Protein AF-0000000074131625 (afdb_homodimer)

Sequence (204 aa):
MYKLKPEPQFKKDYRQLKRVHPELINDLMQALEQLQINGIVNQEYQPHVLKNRGGNYNGHYEFHLLDGKVDILVIYMPHKTNPVIRLVRIGGHDELFHGSLNMYKLKPEPQFKKDYRQLKRVHPELINDLMQALEQLQINGIVNQEYQPHVLKNRGGNYNGHYEFHLLDGKVDILVIYMPHKTNPVIRLVRIGGHDELFHGSLN

Radius of gyration: 22.71 Å; Cα contacts (8 Å, |Δi|>4): 355; chains: 2; bounding box: 32×71×40 Å

Foldseek 3Di:
DDDDDDDPVNVVVLVVCCVPPVVQVVVVVQQVVCCRPPVHGDCVQVKDAACDVPDPPHRHIDTHRDDDDPDKDWDKDADDPDGDIGGDDIGDPCVPPVPDPD/DDDDDDDPVNVVVLVVCCVPPVVQVVVVVVQVVCCRPPVHGDCVQVKDAACDVPDPPHRHIDTHRDDDDPDKDWDKDADDPDRDIGGDDIGDPCVPPVPDPD

Organism: Ligilactobacillus salivarius (strain UCC118) (NCBI:txid362948)

pLDDT: mean 90.76, std 12.59, range [27.89, 98.62]

Secondary structure (DSSP, 8-state):
-PEEEE-HHHHHHHHHHHHH-GGGHHHHHHHHHHHHHHSS--GGG--EE---TTSTTTT-EEEEEEE--EEEEEEEEE-SSSSEEEEEEEE-HIIIII----/-PEEEE-HHHHHHHHHHHHH-GGGHHHHHHHHHHHHHHSS--GGG--EE---TTSTTTT-EEEEEEE--EEEEEEEEE-SSSSEEEEEEEE-HHHHHS----

InterPro domains:
  IPR004386 Toxin-antitoxin system, YafQ-like toxin [PF15738] (2-98)
  IPR007712 Toxin-antitoxin system, RelE/ParE toxin family [TIGR02385] (4-97)
  IPR035093 Toxin-antitoxin system, RelE/ParE toxin domain superfamily [G3DSA:3.30.2310.20] (1-98)
  IPR035093 Toxin-antitoxin system, RelE/ParE toxin domain superfamily [SSF143011] (1-97)

Structure (mmCIF, N/CA/C/O backbone):
data_AF-0000000074131625-model_v1
#
loop_
_entity.id
_entity.type
_entity.pdbx_description
1 polymer Toxin
#
loop_
_atom_site.group_PDB
_atom_site.id
_atom_site.type_symbol
_atom_site.label_atom_id
_atom_site.label_alt_id
_atom_site.label_comp_id
_atom_site.label_asym_id
_atom_site.label_entity_id
_atom_site.label_seq_id
_atom_site.pdbx_PDB_ins_code
_atom_site.Cartn_x
_atom_site.Cartn_y
_atom_site.Cartn_z
_atom_site.occupancy
_atom_site.B_iso_or_equiv
_atom_site.auth_seq_id
_atom_site.auth_comp_id
_atom_site.auth_asym_id
_atom_site.auth_atom_id
_atom_site.pdbx_PDB_model_num
ATOM 1 N N . MET A 1 1 ? 8.984 -24.781 -21.766 1 91.31 1 MET A N 1
ATOM 2 C CA . MET A 1 1 ? 7.82 -24.141 -21.156 1 91.31 1 MET A CA 1
ATOM 3 C C . MET A 1 1 ? 7.234 -25.016 -20.047 1 91.31 1 MET A C 1
ATOM 5 O O . MET A 1 1 ? 7.184 -26.234 -20.188 1 91.31 1 MET A O 1
ATOM 9 N N . TYR A 1 2 ? 6.898 -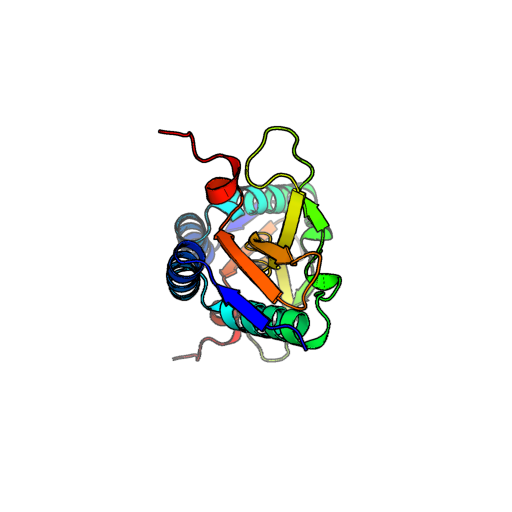24.391 -18.938 1 97.31 2 TYR A N 1
ATOM 10 C CA . TYR A 1 2 ? 6.316 -25.125 -17.828 1 97.31 2 TYR A CA 1
ATOM 11 C C . TYR A 1 2 ? 4.797 -25.156 -17.922 1 97.31 2 TYR A C 1
ATOM 13 O O . TYR A 1 2 ? 4.184 -24.203 -18.391 1 97.31 2 TYR A O 1
ATOM 21 N N . LYS A 1 3 ? 4.301 -26.25 -17.484 1 98.06 3 LYS A N 1
ATOM 22 C CA . LYS A 1 3 ? 2.854 -26.344 -17.328 1 98.06 3 LYS A CA 1
ATOM 23 C C . LYS A 1 3 ? 2.434 -25.984 -15.906 1 98.06 3 LYS A C 1
ATOM 25 O O . LYS A 1 3 ? 2.986 -26.5 -14.938 1 98.06 3 LYS A O 1
ATOM 30 N N . LEU A 1 4 ? 1.497 -25.031 -15.805 1 98.38 4 LEU A N 1
ATOM 31 C CA . LEU A 1 4 ? 0.97 -24.641 -14.5 1 98.38 4 LEU A CA 1
ATOM 32 C C . LEU A 1 4 ? -0.272 -25.453 -14.148 1 98.38 4 LEU A C 1
ATOM 34 O O . LEU A 1 4 ? -1.189 -25.578 -14.969 1 98.38 4 LEU A O 1
ATOM 38 N N . LYS A 1 5 ? -0.283 -25.984 -12.977 1 98.31 5 LYS A N 1
ATOM 39 C CA . LYS A 1 5 ? -1.409 -26.766 -12.492 1 98.31 5 LYS A CA 1
ATOM 40 C C . LYS A 1 5 ? -1.959 -26.188 -11.188 1 98.31 5 LYS A C 1
ATOM 42 O O . LYS A 1 5 ? -1.464 -26.516 -10.109 1 98.31 5 LYS A O 1
ATOM 47 N N . PRO A 1 6 ? -3.041 -25.438 -11.344 1 98.5 6 PRO A N 1
ATOM 48 C CA . PRO A 1 6 ? -3.627 -24.875 -10.117 1 98.5 6 PRO A CA 1
ATOM 49 C C . PRO A 1 6 ? -4.355 -25.922 -9.281 1 98.5 6 PRO A C 1
ATOM 51 O O . PRO A 1 6 ? -5.18 -26.672 -9.805 1 98.5 6 PRO A O 1
ATOM 54 N N . GLU A 1 7 ? -4.047 -25.938 -8.016 1 98.12 7 GLU A N 1
ATOM 55 C CA . GLU A 1 7 ? -4.82 -26.75 -7.078 1 98.12 7 GLU A CA 1
ATOM 56 C C . GLU A 1 7 ? -6.184 -26.125 -6.805 1 98.12 7 GLU A C 1
ATOM 58 O O . GLU A 1 7 ? -6.387 -24.922 -7.027 1 98.12 7 GLU A O 1
ATOM 63 N N . PRO A 1 8 ? -7.105 -26.953 -6.367 1 98.12 8 PRO A N 1
ATOM 64 C CA . PRO A 1 8 ? -8.453 -26.422 -6.125 1 98.12 8 PRO A CA 1
ATOM 65 C C . PRO A 1 8 ? -8.453 -25.203 -5.188 1 98.12 8 PRO A C 1
ATOM 67 O O . PRO A 1 8 ? -9.164 -24.234 -5.43 1 98.12 8 PRO A O 1
ATOM 70 N N . GLN A 1 9 ? -7.664 -25.25 -4.141 1 98 9 GLN A N 1
ATOM 71 C CA . GLN A 1 9 ? -7.617 -24.141 -3.193 1 98 9 GLN A CA 1
ATOM 72 C C . GLN A 1 9 ? -7.043 -22.891 -3.844 1 98 9 GLN A C 1
ATOM 74 O O . GLN A 1 9 ? -7.477 -21.766 -3.541 1 98 9 GLN A O 1
ATOM 79 N N . PHE A 1 10 ? -6.133 -23.031 -4.695 1 98.44 10 PHE A N 1
ATOM 80 C CA . PHE A 1 10 ? -5.566 -21.906 -5.418 1 98.44 10 PHE A CA 1
ATOM 81 C C . PHE A 1 10 ? -6.637 -21.203 -6.242 1 98.44 10 PHE A C 1
ATOM 83 O O . PHE A 1 10 ? -6.684 -19.969 -6.273 1 98.44 10 PHE A O 1
ATOM 90 N N . LYS A 1 11 ? -7.441 -21.984 -6.883 1 98.38 11 LYS A N 1
ATOM 91 C CA . LYS A 1 11 ? -8.508 -21.422 -7.695 1 98.38 11 LYS A CA 1
ATOM 92 C C . LYS A 1 11 ? -9.461 -20.578 -6.844 1 98.38 11 LYS A C 1
ATOM 94 O O . LYS A 1 11 ? -9.891 -19.5 -7.254 1 98.38 11 LYS A O 1
ATOM 99 N N . LYS A 1 12 ? -9.75 -21.109 -5.699 1 98.19 12 LYS A N 1
ATOM 100 C CA . LYS A 1 12 ? -10.594 -20.359 -4.773 1 98.19 12 LYS A CA 1
ATOM 101 C C . LYS A 1 12 ? -9.906 -19.078 -4.305 1 98.19 12 LYS A C 1
ATOM 103 O O . LYS A 1 12 ? -10.523 -18.016 -4.273 1 98.19 12 LYS A O 1
ATOM 108 N N . ASP A 1 13 ? -8.625 -19.25 -3.939 1 98 13 ASP A N 1
ATOM 109 C CA . ASP A 1 13 ? -7.84 -18.109 -3.496 1 98 13 ASP A CA 1
ATOM 110 C C . ASP A 1 13 ? -7.785 -17.031 -4.574 1 98 13 ASP A C 1
ATOM 112 O O . ASP A 1 13 ? -7.871 -15.836 -4.273 1 98 13 ASP A O 1
ATOM 116 N N . TYR A 1 14 ? -7.695 -17.453 -5.828 1 98.25 14 TYR A N 1
ATOM 117 C CA . TYR A 1 14 ? -7.609 -16.531 -6.961 1 98.25 14 TYR A CA 1
ATOM 118 C C . TYR A 1 14 ? -8.891 -15.719 -7.098 1 98.25 14 TYR A C 1
ATOM 120 O O . TYR A 1 14 ? -8.828 -14.5 -7.312 1 98.25 14 TYR A O 1
ATOM 128 N N . ARG A 1 15 ? -9.922 -16.375 -6.906 1 97.94 15 ARG A N 1
ATOM 129 C CA . ARG A 1 15 ? -11.203 -15.664 -6.977 1 97.94 15 ARG A CA 1
ATOM 130 C C . ARG A 1 15 ? -11.312 -14.617 -5.875 1 97.94 15 ARG A C 1
ATOM 132 O O . ARG A 1 15 ? -11.797 -13.508 -6.109 1 97.94 15 ARG A O 1
ATOM 139 N N . GLN A 1 16 ? -10.922 -15.016 -4.707 1 97 16 GLN A N 1
ATOM 140 C CA . GLN A 1 16 ? -10.938 -14.078 -3.588 1 97 16 GLN A CA 1
ATOM 141 C C . GLN A 1 16 ? -10 -12.898 -3.846 1 97 16 GLN A C 1
ATOM 143 O O . GLN A 1 16 ? -10.367 -11.75 -3.592 1 97 16 GLN A O 1
ATOM 148 N N . LEU A 1 17 ? -8.844 -13.164 -4.32 1 96.12 17 LEU A N 1
ATOM 149 C CA . LEU A 1 17 ? -7.883 -12.117 -4.641 1 96.12 17 LEU A CA 1
ATOM 150 C C . LEU A 1 17 ? -8.469 -11.125 -5.641 1 96.12 17 LEU A C 1
ATOM 152 O O . LEU A 1 17 ? -8.352 -9.914 -5.461 1 96.12 17 LEU A O 1
ATOM 156 N N . LYS A 1 18 ? -9.055 -11.719 -6.676 1 95.75 18 LYS A N 1
ATOM 157 C CA . LYS A 1 18 ? -9.656 -10.898 -7.727 1 95.75 18 LYS A CA 1
ATOM 158 C C . LYS A 1 18 ? -10.711 -9.953 -7.152 1 95.75 18 LYS A C 1
ATOM 160 O O . LYS A 1 18 ? -10.828 -8.805 -7.59 1 95.75 18 LYS A O 1
ATOM 165 N N . ARG A 1 19 ? -11.359 -10.398 -6.164 1 95.12 19 ARG A N 1
ATOM 166 C CA . ARG A 1 19 ? -12.422 -9.617 -5.547 1 95.12 19 ARG A CA 1
ATOM 167 C C . ARG A 1 19 ? -11.859 -8.555 -4.609 1 95.12 19 ARG A C 1
ATOM 169 O O . ARG A 1 19 ? -12.297 -7.406 -4.625 1 95.12 19 ARG A O 1
ATOM 176 N N . VAL A 1 20 ? -10.922 -8.883 -3.824 1 88.94 20 VAL A N 1
ATOM 177 C CA . VAL A 1 20 ? -10.469 -8.055 -2.711 1 88.94 20 VAL A CA 1
ATOM 178 C C . VAL A 1 20 ? -9.352 -7.125 -3.176 1 88.94 20 VAL A C 1
ATOM 180 O O . VAL A 1 20 ? -9.273 -5.969 -2.754 1 88.94 20 VAL A O 1
ATOM 183 N N . HIS A 1 21 ? -8.461 -7.688 -4.047 1 90.12 21 HIS A N 1
ATOM 184 C CA . HIS A 1 21 ? -7.309 -6.93 -4.52 1 90.12 21 HIS A CA 1
ATOM 185 C C . HIS A 1 21 ? -7.176 -7.016 -6.039 1 90.12 21 HIS A C 1
ATOM 187 O O . HIS A 1 21 ? -6.168 -7.5 -6.551 1 90.12 21 HIS A O 1
ATOM 193 N N . PRO A 1 22 ? -8.164 -6.461 -6.688 1 92.25 22 PRO A N 1
ATOM 194 C CA . PRO A 1 22 ? -8.133 -6.535 -8.148 1 92.25 22 PRO A CA 1
ATOM 195 C C . PRO A 1 22 ? -6.887 -5.879 -8.742 1 92.25 22 PRO A C 1
ATOM 197 O O . PRO A 1 22 ? -6.449 -6.258 -9.836 1 92.25 22 PRO A O 1
ATOM 200 N N . GLU A 1 23 ? -6.297 -4.93 -7.965 1 84.56 23 GLU A N 1
ATOM 201 C CA . GLU A 1 23 ? -5.133 -4.199 -8.453 1 84.56 23 GLU A CA 1
ATOM 202 C C . GLU A 1 23 ? -3.918 -5.113 -8.586 1 84.56 23 GLU A C 1
ATOM 204 O O . GLU A 1 23 ? -2.955 -4.785 -9.273 1 84.56 23 GLU A O 1
ATOM 209 N N . LEU A 1 24 ? -3.984 -6.262 -7.973 1 93.06 24 LEU A N 1
ATOM 210 C CA . LEU A 1 24 ? -2.836 -7.16 -7.957 1 93.06 24 LEU A CA 1
ATOM 211 C C . LEU A 1 24 ? -2.932 -8.188 -9.078 1 93.06 24 LEU A C 1
ATOM 213 O O . LEU A 1 24 ? -1.976 -8.922 -9.336 1 93.06 24 LEU A O 1
ATOM 217 N N . ILE A 1 25 ? -4.059 -8.273 -9.812 1 96.12 25 ILE A N 1
ATOM 218 C CA . ILE A 1 25 ? -4.32 -9.359 -10.75 1 96.12 25 ILE A CA 1
A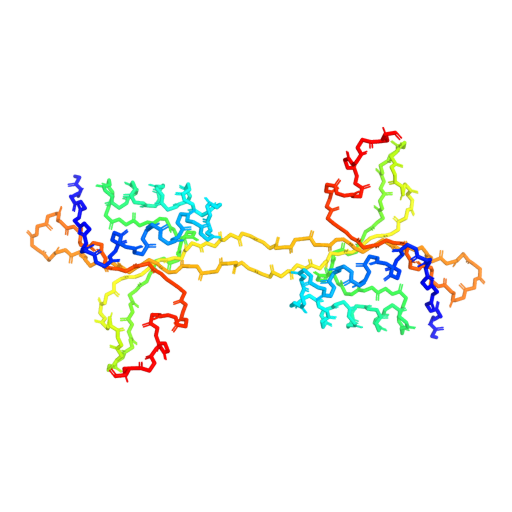TOM 219 C C . ILE A 1 25 ? -3.361 -9.258 -11.938 1 96.12 25 ILE A C 1
ATOM 221 O O . ILE A 1 25 ? -2.836 -10.273 -12.406 1 96.12 25 ILE A O 1
ATOM 225 N N . ASN A 1 26 ? -3.117 -8.07 -12.398 1 95.06 26 ASN A N 1
ATOM 226 C CA . ASN A 1 26 ? -2.17 -7.93 -13.5 1 95.06 26 ASN A CA 1
ATOM 227 C C . ASN A 1 26 ? -0.782 -8.43 -13.109 1 95.06 26 ASN A C 1
ATOM 229 O O . ASN A 1 26 ? -0.127 -9.125 -13.891 1 95.06 26 ASN A O 1
ATOM 233 N N . ASP A 1 27 ? -0.362 -7.965 -11.93 1 93.38 27 ASP A N 1
ATOM 234 C CA . ASP A 1 27 ? 0.93 -8.43 -11.438 1 93.38 27 ASP A CA 1
ATOM 235 C C . ASP A 1 27 ? 0.955 -9.953 -11.312 1 93.38 27 ASP A C 1
ATOM 237 O O . ASP A 1 27 ? 1.949 -10.594 -11.664 1 93.38 27 ASP A O 1
ATOM 241 N N . LEU A 1 28 ? -0.117 -10.539 -10.836 1 97.69 28 LEU A N 1
ATOM 242 C CA . LEU A 1 28 ? -0.193 -11.992 -10.703 1 97.69 28 LEU A CA 1
ATOM 243 C C . LEU A 1 28 ? -0.069 -12.664 -12.062 1 97.69 28 LEU A C 1
ATOM 245 O O . LEU A 1 28 ? 0.723 -13.594 -12.234 1 97.69 28 LEU A O 1
ATOM 249 N N . MET A 1 29 ? -0.805 -12.227 -13.031 1 98.12 29 MET A N 1
ATOM 250 C CA . MET A 1 29 ? -0.791 -12.844 -14.359 1 98.12 29 MET A CA 1
ATOM 251 C C . MET A 1 29 ? 0.594 -12.742 -14.992 1 98.12 29 MET A C 1
ATOM 253 O O . MET A 1 29 ? 1.053 -13.68 -15.641 1 98.12 29 MET A O 1
ATOM 257 N N . GLN A 1 30 ? 1.239 -11.633 -14.812 1 97.81 30 GLN A N 1
ATOM 258 C CA . GLN A 1 30 ? 2.602 -11.484 -15.305 1 97.81 30 GLN A CA 1
ATOM 259 C C . GLN A 1 30 ? 3.549 -12.469 -14.633 1 97.81 30 GLN A C 1
ATOM 261 O O . GLN A 1 30 ? 4.379 -13.094 -15.297 1 97.81 30 GLN A O 1
ATOM 266 N N . ALA A 1 31 ? 3.445 -12.555 -13.359 1 98 31 ALA A N 1
ATOM 267 C CA . ALA A 1 31 ? 4.285 -13.492 -12.617 1 98 31 ALA A CA 1
ATOM 268 C C . ALA A 1 31 ? 4.043 -14.93 -13.078 1 98 31 ALA A C 1
ATOM 270 O O . ALA A 1 31 ? 4.992 -15.703 -13.242 1 98 31 ALA A O 1
ATOM 271 N N . LEU A 1 32 ? 2.777 -15.32 -13.273 1 98.38 32 LEU A N 1
ATOM 272 C CA . LEU A 1 32 ? 2.459 -16.672 -13.711 1 98.38 32 LEU A CA 1
ATOM 273 C C . LEU A 1 32 ? 3.008 -16.922 -15.117 1 98.38 32 LEU A C 1
ATOM 275 O O . LEU A 1 32 ? 3.447 -18.047 -15.422 1 98.38 32 LEU A O 1
ATOM 279 N N . GLU A 1 33 ? 2.988 -15.953 -15.938 1 98.19 33 GLU A N 1
ATOM 280 C CA . GLU A 1 33 ? 3.592 -16.078 -17.266 1 98.19 33 GLU A CA 1
ATOM 281 C C . GLU A 1 33 ? 5.094 -16.328 -17.156 1 98.19 33 GLU A C 1
ATOM 283 O O . GLU A 1 33 ? 5.637 -17.156 -17.906 1 98.19 33 GLU A O 1
ATOM 288 N N . GLN A 1 34 ? 5.715 -15.625 -16.312 1 98 34 GLN A N 1
ATOM 289 C CA . GLN A 1 34 ? 7.141 -15.859 -16.109 1 98 34 GLN A CA 1
ATOM 290 C C . GLN A 1 34 ? 7.402 -17.281 -15.641 1 98 34 GLN A C 1
ATOM 292 O O . GLN A 1 34 ? 8.352 -17.938 -16.109 1 98 34 GLN A O 1
ATOM 297 N N . LEU A 1 35 ? 6.574 -17.766 -14.758 1 97.88 35 LEU A N 1
ATOM 298 C CA . LEU A 1 35 ? 6.703 -19.141 -14.312 1 97.88 35 LEU A CA 1
ATOM 299 C C . LEU A 1 35 ? 6.535 -20.109 -15.484 1 97.88 35 LEU A C 1
ATOM 301 O O . LEU A 1 35 ? 7.281 -21.078 -15.602 1 97.88 35 LEU A O 1
ATOM 305 N N . GLN A 1 36 ? 5.582 -19.797 -16.266 1 97.75 36 GLN A N 1
ATOM 306 C CA . GLN A 1 36 ? 5.297 -20.672 -17.406 1 97.75 36 GLN A CA 1
ATOM 307 C C . GLN A 1 36 ? 6.465 -20.688 -18.391 1 97.75 36 GLN A C 1
ATOM 309 O O . GLN A 1 36 ? 6.816 -21.75 -18.922 1 97.75 36 GLN A O 1
ATOM 314 N N . ILE A 1 37 ? 7.109 -19.625 -18.531 1 96.94 37 ILE A N 1
ATOM 315 C CA . ILE A 1 37 ? 8.133 -19.5 -19.562 1 96.94 37 ILE A CA 1
ATOM 316 C C . ILE A 1 37 ? 9.492 -19.891 -18.984 1 96.94 37 ILE A C 1
ATOM 318 O O . ILE A 1 37 ? 10.242 -20.641 -19.625 1 96.94 37 ILE A O 1
ATOM 322 N N . ASN A 1 38 ? 9.797 -19.406 -17.812 1 95.5 38 ASN A N 1
ATOM 323 C CA . ASN A 1 38 ? 11.164 -19.516 -17.297 1 95.5 38 ASN A CA 1
ATOM 324 C C . ASN A 1 38 ? 11.242 -20.453 -16.094 1 95.5 38 ASN A C 1
ATOM 326 O O . ASN A 1 38 ? 12.328 -20.906 -15.727 1 95.5 38 ASN A O 1
ATOM 330 N N . GLY A 1 39 ? 10.102 -20.703 -15.508 1 96.12 39 GLY A N 1
ATOM 331 C CA . GLY A 1 39 ? 10.07 -21.516 -14.305 1 96.12 39 GLY A CA 1
ATOM 332 C C . GLY A 1 39 ? 10.422 -20.734 -13.055 1 96.12 39 GLY A C 1
ATOM 333 O O . GLY A 1 39 ? 10.477 -21.312 -11.961 1 96.12 39 GLY A O 1
ATOM 334 N N . ILE A 1 40 ? 10.711 -19.469 -13.227 1 95.12 40 ILE A N 1
ATOM 335 C CA . ILE A 1 40 ? 11.039 -18.578 -12.117 1 95.12 40 ILE A CA 1
ATOM 336 C C . ILE A 1 40 ? 10.453 -17.188 -12.367 1 95.12 40 ILE A C 1
ATOM 338 O O . ILE A 1 40 ? 10.188 -16.812 -13.508 1 95.12 40 ILE A O 1
ATOM 342 N N . VAL A 1 41 ? 10.242 -16.453 -11.242 1 97.44 41 VAL A N 1
ATOM 343 C CA . VAL A 1 41 ? 9.758 -15.094 -11.383 1 97.44 41 VAL A CA 1
ATOM 344 C C . VAL A 1 41 ? 10.906 -14.109 -11.18 1 97.44 41 VAL A C 1
ATOM 346 O O . VAL A 1 41 ? 11.945 -14.469 -10.633 1 97.44 41 VAL A O 1
ATOM 349 N N . ASN A 1 42 ? 10.648 -12.891 -11.617 1 96 42 ASN A N 1
ATOM 350 C CA . ASN A 1 42 ? 11.648 -11.844 -11.445 1 96 42 ASN A CA 1
ATOM 351 C C . ASN A 1 42 ? 11.883 -11.539 -9.969 1 96 42 ASN A C 1
ATOM 353 O O . ASN A 1 42 ? 11 -11.758 -9.133 1 96 42 ASN A O 1
ATOM 357 N N . GLN A 1 43 ? 13.055 -10.961 -9.68 1 94.5 43 GLN A N 1
ATOM 358 C CA . GLN A 1 43 ? 13.469 -10.688 -8.305 1 94.5 43 GLN A CA 1
ATOM 359 C C . GLN A 1 43 ? 12.539 -9.672 -7.645 1 94.5 43 GLN A C 1
ATOM 361 O O . GLN A 1 43 ? 12.406 -9.648 -6.418 1 94.5 43 GLN A O 1
ATOM 366 N N . GLU A 1 44 ? 11.867 -8.93 -8.43 1 89.19 44 GLU A N 1
ATOM 367 C CA . GLU A 1 44 ? 10.977 -7.914 -7.883 1 89.19 44 GLU A CA 1
ATOM 368 C C . GLU A 1 44 ? 9.828 -8.547 -7.098 1 89.19 44 GLU A C 1
ATOM 370 O O . GLU A 1 44 ? 9.234 -7.906 -6.234 1 89.19 44 GLU A O 1
ATOM 375 N N . TYR A 1 45 ? 9.578 -9.805 -7.422 1 93.62 45 TYR A N 1
ATOM 376 C CA . TYR A 1 45 ? 8.516 -10.508 -6.723 1 93.62 45 TYR A CA 1
ATOM 377 C C . TYR A 1 45 ? 9.055 -11.211 -5.477 1 93.62 45 TYR A C 1
ATOM 379 O O . TYR A 1 45 ? 8.305 -11.875 -4.762 1 93.62 45 TYR A O 1
ATOM 387 N N . GLN A 1 46 ? 10.422 -11.203 -5.277 1 91.88 46 GLN A N 1
ATOM 388 C CA . GLN A 1 46 ? 11.117 -11.719 -4.102 1 91.88 46 GLN A CA 1
ATOM 389 C C . GLN A 1 46 ? 10.906 -13.219 -3.947 1 91.88 46 GLN A C 1
ATOM 391 O O . GLN A 1 46 ? 10.469 -13.688 -2.893 1 91.88 46 GLN A O 1
ATOM 396 N N . PRO A 1 47 ? 11.156 -13.953 -5 1 95.38 47 PRO A N 1
ATOM 397 C CA . PRO A 1 47 ? 10.992 -15.406 -4.895 1 95.38 47 PRO A CA 1
ATOM 398 C C . PRO A 1 47 ? 11.93 -16.031 -3.867 1 95.38 47 PRO A C 1
ATOM 400 O O . PRO A 1 47 ? 13.094 -15.648 -3.773 1 95.38 47 PRO A O 1
ATOM 403 N N . HIS A 1 48 ? 11.414 -16.906 -3.064 1 94.62 48 HIS A N 1
ATOM 404 C CA . HIS A 1 48 ? 12.258 -17.656 -2.143 1 94.62 48 HIS A CA 1
ATOM 405 C C . HIS A 1 48 ? 11.547 -18.906 -1.644 1 94.62 48 HIS A C 1
ATOM 407 O O . HIS A 1 48 ? 10.336 -19.062 -1.82 1 94.62 48 HIS A O 1
ATOM 413 N N . VAL A 1 49 ? 12.336 -19.812 -1.167 1 93.69 49 VAL A N 1
ATOM 414 C CA . VAL A 1 49 ? 11.805 -21.047 -0.593 1 93.69 49 VAL A CA 1
ATOM 415 C C . VAL A 1 49 ? 11.383 -20.797 0.853 1 93.69 49 VAL A C 1
ATOM 417 O O . VAL A 1 49 ? 12.086 -20.125 1.606 1 93.69 49 VAL A O 1
ATOM 420 N N . LEU A 1 50 ? 10.211 -21.344 1.164 1 91.12 50 LEU A N 1
ATOM 421 C CA . LEU A 1 50 ? 9.766 -21.281 2.551 1 91.12 50 LEU A CA 1
ATOM 422 C C . LEU A 1 50 ? 10.523 -22.281 3.414 1 91.12 50 LEU A C 1
ATOM 424 O O . LEU A 1 50 ? 10.484 -23.5 3.162 1 91.12 50 LEU A O 1
ATOM 428 N N . LYS A 1 51 ? 11.297 -21.844 4.355 1 87.19 51 LYS A N 1
ATOM 429 C CA . LYS A 1 51 ? 12.086 -22.672 5.254 1 87.19 51 LYS A CA 1
ATOM 430 C C . LYS A 1 51 ? 11.609 -22.531 6.695 1 87.19 51 LYS A C 1
ATOM 432 O O . LYS A 1 51 ? 12.281 -21.922 7.523 1 87.19 51 LYS A O 1
ATOM 437 N N . ASN A 1 52 ? 10.375 -22.812 6.84 1 77.88 52 ASN A N 1
ATOM 438 C CA . ASN A 1 52 ? 9.82 -22.812 8.188 1 77.88 52 ASN A CA 1
ATOM 439 C C . ASN A 1 52 ? 9.508 -24.234 8.664 1 77.88 52 ASN A C 1
ATOM 441 O O . ASN A 1 52 ? 8.391 -24.719 8.5 1 77.88 52 ASN A O 1
ATOM 445 N N . ARG A 1 53 ? 10.648 -24.75 9.32 1 76.69 53 ARG A N 1
ATOM 446 C CA . ARG A 1 53 ? 10.523 -26.141 9.781 1 76.69 53 ARG A CA 1
ATOM 447 C C . ARG A 1 53 ? 9.297 -26.312 10.664 1 76.69 53 ARG A C 1
ATOM 449 O O . ARG A 1 53 ? 9.094 -25.562 11.617 1 76.69 53 ARG A O 1
ATOM 456 N N . GLY A 1 54 ? 8.578 -27.203 10.227 1 78.31 54 GLY A N 1
ATOM 457 C CA . GLY A 1 54 ? 7.395 -27.531 11 1 78.31 54 GLY A CA 1
ATOM 458 C C . GLY A 1 54 ? 6.203 -26.641 10.672 1 78.31 54 GLY A C 1
ATOM 459 O O . GLY A 1 54 ? 5.109 -26.859 11.195 1 78.31 54 GLY A O 1
ATOM 460 N N . GLY A 1 55 ? 6.445 -25.812 9.891 1 80.75 55 GLY A N 1
ATOM 461 C CA . GLY A 1 55 ? 5.379 -24.891 9.531 1 80.75 55 GLY A CA 1
ATOM 462 C C . GLY A 1 55 ? 4.652 -25.297 8.258 1 80.75 55 GLY A C 1
ATOM 463 O O . GLY A 1 55 ? 5.043 -26.266 7.594 1 80.75 55 GLY A O 1
ATOM 464 N N . ASN A 1 56 ? 3.613 -24.562 8.023 1 86 56 ASN A N 1
ATOM 465 C CA . ASN A 1 56 ? 2.854 -24.812 6.801 1 86 56 ASN A CA 1
ATOM 466 C C . ASN A 1 56 ? 3.686 -24.531 5.555 1 86 56 ASN A C 1
ATOM 468 O O . ASN A 1 56 ? 4.445 -23.562 5.52 1 86 56 ASN A O 1
ATOM 472 N N . TYR A 1 57 ? 3.59 -25.422 4.594 1 93.5 57 TYR A N 1
ATOM 473 C CA . TYR A 1 57 ? 4.141 -25.281 3.252 1 93.5 57 TYR A CA 1
ATOM 474 C C . TYR A 1 57 ? 5.664 -25.266 3.285 1 93.5 57 TYR A C 1
ATOM 476 O O . TYR A 1 57 ? 6.312 -24.719 2.389 1 93.5 57 TYR A O 1
ATOM 484 N N . ASN A 1 58 ? 6.215 -25.812 4.34 1 91.62 58 ASN A N 1
ATOM 485 C CA . ASN A 1 58 ? 7.668 -25.953 4.391 1 91.62 58 ASN A CA 1
ATOM 486 C C . ASN A 1 58 ? 8.211 -26.609 3.117 1 91.62 58 ASN A C 1
ATOM 488 O O . ASN A 1 58 ? 7.68 -27.609 2.65 1 91.62 58 ASN A O 1
ATOM 492 N N . GLY A 1 59 ? 9.25 -25.938 2.518 1 93.69 59 GLY A N 1
ATOM 493 C CA . GLY A 1 59 ? 9.883 -26.469 1.322 1 93.69 59 GLY A CA 1
ATOM 494 C C . GLY A 1 59 ? 9.266 -25.953 0.038 1 93.69 59 GLY A C 1
ATOM 495 O O . GLY A 1 59 ? 9.836 -26.125 -1.042 1 93.69 59 GLY A O 1
ATOM 496 N N . HIS A 1 60 ? 8.062 -25.344 0.182 1 96.19 60 HIS A N 1
ATOM 497 C CA . HIS A 1 60 ? 7.43 -24.75 -0.985 1 96.19 60 HIS A CA 1
ATOM 498 C C . HIS A 1 60 ? 8.109 -23.438 -1.366 1 96.19 60 HIS A C 1
ATOM 500 O O . HIS A 1 60 ? 8.867 -22.875 -0.573 1 96.19 60 HIS A O 1
ATOM 506 N N . TYR A 1 61 ? 7.844 -23.078 -2.582 1 96.25 61 TYR A N 1
ATOM 507 C CA . TYR A 1 61 ? 8.289 -21.781 -3.062 1 96.25 61 TYR A CA 1
ATOM 508 C C . TYR A 1 61 ? 7.191 -20.734 -2.916 1 96.25 61 TYR A C 1
ATOM 510 O O . TYR A 1 61 ? 6.004 -21.062 -2.988 1 96.25 61 TYR A O 1
ATOM 518 N N . GLU A 1 62 ? 7.609 -19.484 -2.68 1 96.06 62 GLU A N 1
ATOM 519 C CA . GLU A 1 62 ? 6.641 -18.391 -2.654 1 96.06 62 GLU A CA 1
ATOM 520 C C . GLU A 1 62 ? 7.191 -17.141 -3.332 1 96.06 62 GLU A C 1
ATOM 522 O O . GLU A 1 62 ? 8.406 -17.016 -3.525 1 96.06 62 GLU A O 1
ATOM 527 N N . PHE A 1 63 ? 6.336 -16.219 -3.799 1 97 63 PHE A N 1
ATOM 528 C CA . PHE A 1 63 ? 6.668 -14.867 -4.211 1 97 63 PHE A CA 1
ATOM 529 C C . PHE A 1 63 ? 5.594 -13.883 -3.762 1 97 63 PHE A C 1
ATOM 531 O O . PHE A 1 63 ? 4.535 -14.289 -3.281 1 97 63 PHE A O 1
ATOM 538 N N . HIS A 1 64 ? 5.895 -12.625 -3.834 1 94.81 64 HIS A N 1
ATOM 539 C CA . HIS A 1 64 ? 5.059 -11.578 -3.254 1 94.81 64 HIS A CA 1
ATOM 540 C C . HIS A 1 64 ? 4.441 -10.703 -4.336 1 94.81 64 HIS A C 1
ATOM 542 O O . HIS A 1 64 ? 5.117 -10.336 -5.301 1 94.81 64 HIS A O 1
ATOM 548 N N . LEU A 1 65 ? 3.182 -10.516 -4.207 1 93.62 65 LEU A N 1
ATOM 549 C CA . LEU A 1 65 ? 2.488 -9.438 -4.914 1 93.62 65 LEU A CA 1
ATOM 550 C C . LEU A 1 65 ? 2.289 -8.234 -4.008 1 93.62 65 LEU A C 1
ATOM 552 O O . LEU A 1 65 ? 1.587 -8.32 -2.9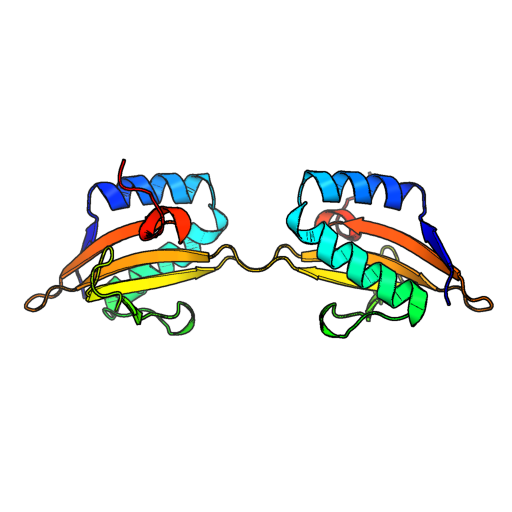96 1 93.62 65 LEU A O 1
ATOM 556 N N . LEU A 1 66 ? 2.865 -7.168 -4.379 1 84.94 66 LEU A N 1
ATOM 557 C CA . LEU A 1 66 ? 2.822 -5.984 -3.527 1 84.94 66 LEU A CA 1
ATOM 558 C C . LEU A 1 66 ? 2.08 -4.844 -4.219 1 84.94 66 LEU A C 1
ATOM 560 O O . LEU A 1 66 ? 2.211 -4.656 -5.43 1 84.94 66 LEU A O 1
ATOM 564 N N . ASP A 1 67 ? 1.084 -4.496 -3.863 1 73 67 ASP A N 1
ATOM 565 C CA . ASP A 1 67 ? 0.488 -3.258 -4.359 1 73 67 ASP A CA 1
ATOM 566 C C . ASP A 1 67 ? 0.814 -2.084 -3.438 1 73 67 ASP A C 1
ATOM 568 O O . ASP A 1 67 ? 0.606 -2.164 -2.225 1 73 67 ASP A O 1
ATOM 572 N N . GLY A 1 68 ? 1.618 -1.369 -4.156 1 64.94 68 GLY A N 1
ATOM 573 C CA . GLY A 1 68 ? 2.152 -0.195 -3.484 1 64.94 68 GLY A CA 1
ATOM 574 C C . GLY A 1 68 ? 1.121 0.531 -2.643 1 64.94 68 GLY A C 1
ATOM 575 O O . GLY A 1 68 ? -0.072 0.233 -2.719 1 64.94 68 GLY A O 1
ATOM 576 N N . LYS A 1 69 ? 1.495 1.617 -1.947 1 62.59 69 LYS A N 1
ATOM 577 C CA . LYS A 1 69 ? 1.402 2.445 -0.748 1 62.59 69 LYS A CA 1
ATOM 578 C C . LYS A 1 69 ? 0.251 3.441 -0.854 1 62.59 69 LYS A C 1
ATOM 580 O O . LYS A 1 69 ? 0.002 3.998 -1.926 1 62.59 69 LYS A O 1
ATOM 585 N N . VAL A 1 70 ? -0.93 3.02 -0.241 1 77.81 70 VAL A N 1
ATOM 586 C CA . VAL A 1 70 ? -1.753 4.191 0.032 1 77.81 70 VAL A CA 1
ATOM 587 C C . VAL A 1 70 ? -0.863 5.426 0.167 1 77.81 70 VAL A C 1
ATOM 589 O O . VAL A 1 70 ? 0.143 5.398 0.879 1 77.81 70 VAL A O 1
ATOM 592 N N . ASP A 1 71 ? -1.159 6.352 -0.82 1 87.12 71 ASP A N 1
ATOM 593 C CA . ASP A 1 71 ? -0.446 7.625 -0.78 1 87.12 71 ASP A CA 1
ATOM 594 C C . ASP A 1 71 ? -1.4 8.781 -0.487 1 87.12 71 ASP A C 1
ATOM 596 O O . ASP A 1 71 ? -2.117 9.242 -1.378 1 87.12 71 ASP A O 1
ATOM 600 N N . ILE A 1 72 ? -1.436 9.172 0.764 1 94.19 72 ILE A N 1
ATOM 601 C CA . ILE A 1 72 ? -2.297 10.266 1.194 1 94.19 72 ILE A CA 1
ATOM 602 C C . ILE A 1 72 ? -1.458 11.523 1.419 1 94.19 72 ILE A C 1
ATOM 604 O O . ILE A 1 72 ? -0.413 11.469 2.072 1 94.19 72 ILE A O 1
ATOM 608 N N . LEU A 1 73 ? -1.944 12.633 0.832 1 95.69 73 LEU A N 1
ATOM 609 C CA . LEU A 1 73 ? -1.25 13.914 0.918 1 95.69 73 LEU A CA 1
ATOM 610 C C . LEU A 1 73 ? -1.806 14.758 2.061 1 95.69 73 LEU A C 1
ATOM 612 O O . LEU A 1 73 ? -3.016 14.773 2.295 1 95.69 73 LEU A O 1
ATOM 616 N N . VAL A 1 74 ? -0.932 15.406 2.723 1 98.31 74 VAL A N 1
ATOM 617 C CA . VAL A 1 74 ? -1.293 16.453 3.67 1 98.31 74 VAL A CA 1
ATOM 618 C C . VAL A 1 74 ? -0.766 17.797 3.176 1 98.31 74 VAL A C 1
ATOM 620 O O . VAL A 1 74 ? 0.437 17.969 2.955 1 98.31 74 VAL A O 1
ATOM 623 N N . ILE A 1 75 ? -1.702 18.766 3.006 1 97.62 75 ILE A N 1
ATOM 624 C CA . ILE A 1 75 ? -1.367 20.094 2.51 1 97.62 75 ILE A CA 1
ATOM 625 C C . ILE A 1 75 ? -1.39 21.094 3.662 1 97.62 75 ILE A C 1
ATOM 627 O O . ILE A 1 75 ? -2.338 21.125 4.453 1 97.62 75 ILE A O 1
ATOM 631 N N . TYR A 1 76 ? -0.325 21.875 3.752 1 98.44 76 TYR A N 1
ATOM 632 C CA . TYR A 1 76 ? -0.233 22.859 4.824 1 98.44 76 TYR A CA 1
ATOM 633 C C . TYR A 1 76 ? 0.504 24.109 4.359 1 98.44 76 TYR A C 1
ATOM 635 O O . TYR A 1 76 ? 1.089 24.109 3.273 1 98.44 76 TYR A O 1
ATOM 643 N N . MET A 1 77 ? 0.379 25.188 5.18 1 97.25 77 MET A N 1
ATOM 644 C CA . MET A 1 77 ? 0.965 26.484 4.824 1 97.25 77 MET A CA 1
ATOM 645 C C . MET A 1 77 ? 1.515 27.188 6.062 1 97.25 77 MET A C 1
ATOM 647 O O . MET A 1 77 ? 0.749 27.656 6.906 1 97.25 77 MET A O 1
ATOM 651 N N . PRO A 1 78 ? 2.811 27.266 6.16 1 95.81 78 PRO A N 1
ATOM 652 C CA . PRO A 1 78 ? 3.379 28.078 7.242 1 95.81 78 PRO A CA 1
ATOM 653 C C . PRO A 1 78 ? 3.154 29.578 7.043 1 95.81 78 PRO A C 1
ATOM 655 O O . PRO A 1 78 ? 3.193 30.062 5.914 1 95.81 78 PRO A O 1
ATOM 658 N N . HIS A 1 79 ? 2.939 30.25 8.188 1 92.88 79 HIS A N 1
ATOM 659 C CA . HIS A 1 79 ? 2.857 31.703 8.133 1 92.88 79 HIS A CA 1
ATOM 660 C C . HIS A 1 79 ? 4.242 32.344 7.992 1 92.88 79 HIS A C 1
ATOM 662 O O . HIS A 1 79 ? 5.203 31.859 8.602 1 92.88 79 HIS A O 1
ATOM 668 N N . LYS A 1 80 ? 4.273 33.406 7.344 1 89.88 80 LYS A N 1
ATOM 669 C CA . LYS A 1 80 ? 5.551 34.031 7.004 1 89.88 80 LYS A CA 1
ATOM 670 C C . LYS A 1 80 ? 6.137 34.781 8.203 1 89.88 80 LYS A C 1
ATOM 672 O O . LYS A 1 80 ? 7.355 34.812 8.383 1 89.88 80 LYS A O 1
ATOM 677 N N . THR A 1 81 ? 5.328 35.281 9.094 1 92.44 81 THR A N 1
ATOM 678 C CA . THR A 1 81 ? 5.84 36.219 10.07 1 92.44 81 THR A CA 1
ATOM 679 C C . THR A 1 81 ? 5.633 35.719 11.492 1 92.44 81 THR A C 1
ATOM 681 O O . THR A 1 81 ? 6.07 36.344 12.461 1 92.44 81 THR A O 1
ATOM 684 N N . ASN A 1 82 ? 4.895 34.688 11.648 1 92.69 82 ASN A N 1
ATOM 685 C CA . ASN A 1 82 ? 4.68 34.125 12.977 1 92.69 82 ASN A CA 1
ATOM 686 C C . ASN A 1 82 ? 4.738 32.594 12.953 1 92.69 82 ASN A C 1
ATOM 688 O O . ASN A 1 82 ? 4.684 31.984 11.891 1 92.69 82 ASN A O 1
ATOM 692 N N . PRO A 1 83 ? 4.941 32.031 14.117 1 95.81 83 PRO A N 1
ATOM 693 C CA . PRO A 1 83 ? 5.109 30.562 14.188 1 95.81 83 PRO A CA 1
ATOM 694 C C . PRO A 1 83 ? 3.775 29.812 14.172 1 95.81 83 PRO A C 1
ATOM 696 O O . PRO A 1 83 ? 3.479 29.062 15.094 1 95.81 83 PRO A O 1
ATOM 699 N N . VAL A 1 84 ? 2.969 30.109 13.172 1 97.56 84 VAL A N 1
ATOM 700 C CA . VAL A 1 84 ? 1.688 29.438 12.961 1 97.56 84 VAL A CA 1
ATOM 701 C C . VAL A 1 84 ? 1.714 28.672 11.641 1 97.56 84 VAL A C 1
ATOM 703 O O . VAL A 1 84 ? 2.213 29.172 10.633 1 97.56 84 VAL A O 1
ATOM 706 N N . ILE A 1 85 ? 1.223 27.438 11.672 1 98.19 85 ILE A N 1
ATOM 707 C CA . ILE A 1 85 ? 1.081 26.625 10.477 1 98.19 85 ILE A CA 1
ATOM 708 C C . ILE A 1 85 ? -0.39 26.266 10.258 1 98.19 85 ILE A C 1
ATOM 710 O O . ILE A 1 85 ? -1.023 25.656 11.125 1 98.19 85 ILE A O 1
ATOM 714 N N . ARG A 1 86 ? -0.87 26.672 9.141 1 98.38 86 ARG A N 1
ATOM 715 C CA . ARG A 1 86 ? -2.234 26.297 8.773 1 98.38 86 ARG A CA 1
ATOM 716 C C . ARG A 1 86 ? -2.285 24.906 8.156 1 98.38 86 ARG A C 1
ATOM 718 O O . ARG A 1 86 ? -1.497 24.594 7.262 1 98.38 86 ARG A O 1
ATOM 725 N N . LEU A 1 87 ? -3.174 24.047 8.703 1 98.62 87 LEU A N 1
ATOM 726 C CA . LEU A 1 87 ? -3.471 22.75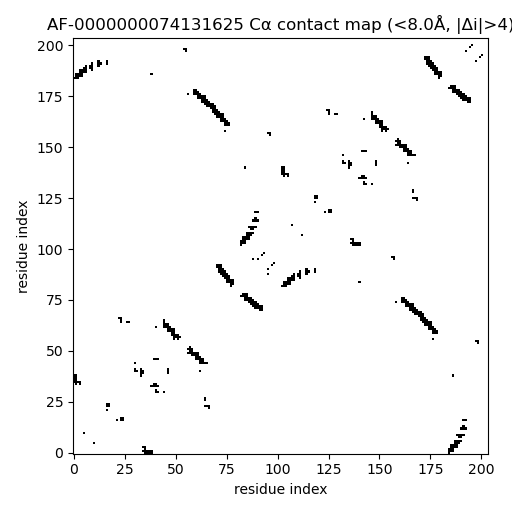 8.109 1 98.62 87 LEU A CA 1
ATOM 727 C C . LEU A 1 87 ? -4.66 22.844 7.16 1 98.62 87 LEU A C 1
ATOM 729 O O . LEU A 1 87 ? -5.777 23.156 7.586 1 98.62 87 LEU A O 1
ATOM 733 N N . VAL A 1 88 ? -4.398 22.516 5.887 1 98.25 88 VAL A N 1
ATOM 734 C CA . VAL A 1 88 ? -5.32 22.953 4.84 1 98.25 88 VAL A CA 1
ATOM 735 C C . VAL A 1 88 ? -6.18 21.766 4.391 1 98.25 88 VAL A C 1
ATOM 737 O O . VAL A 1 88 ? -7.41 21.828 4.453 1 98.25 88 VAL A O 1
ATOM 740 N N . ARG A 1 89 ? -5.562 20.703 3.902 1 98.06 89 ARG A N 1
ATOM 741 C CA . ARG A 1 89 ? -6.301 19.562 3.354 1 98.06 89 ARG A CA 1
ATOM 742 C C . ARG A 1 89 ? -5.578 18.25 3.646 1 98.06 89 ARG A C 1
ATOM 744 O O . ARG A 1 89 ? -4.363 18.234 3.852 1 98.06 89 ARG A O 1
ATOM 751 N N . ILE A 1 90 ? -6.344 17.156 3.691 1 98.19 90 ILE A N 1
ATOM 752 C CA . ILE A 1 90 ? -5.879 15.781 3.604 1 98.19 90 ILE A CA 1
ATOM 753 C C . ILE A 1 90 ? -6.641 15.055 2.498 1 98.19 90 ILE A C 1
ATOM 755 O O . ILE A 1 90 ? -7.867 15.148 2.41 1 98.19 90 ILE A O 1
ATOM 759 N N . GLY A 1 91 ? -5.902 14.352 1.635 1 94.62 91 GLY A N 1
ATOM 760 C CA . GLY A 1 91 ? -6.602 13.578 0.624 1 94.62 91 GLY A CA 1
ATOM 761 C C . GLY A 1 91 ? -5.672 12.953 -0.396 1 94.62 91 GLY A C 1
ATOM 762 O O . GLY A 1 91 ? -4.465 13.203 -0.38 1 94.62 91 GLY A O 1
ATOM 763 N N . GLY A 1 92 ? -6.242 12.117 -1.195 1 91.38 92 GLY A N 1
ATOM 764 C CA . GLY A 1 92 ? -5.492 11.547 -2.303 1 91.38 92 GLY A CA 1
ATOM 765 C C . GLY A 1 92 ? -5.281 12.516 -3.447 1 91.38 92 GLY A C 1
ATOM 766 O O . GLY A 1 92 ? -5.871 13.602 -3.465 1 91.38 92 GLY A O 1
ATOM 767 N N . HIS A 1 93 ? -4.441 12.07 -4.344 1 87.31 93 HIS A N 1
ATOM 768 C CA . HIS A 1 93 ? -4.137 12.922 -5.488 1 87.31 93 HIS A CA 1
ATOM 769 C C . HIS A 1 93 ? -5.398 13.258 -6.277 1 87.31 93 HIS A C 1
ATOM 771 O O . HIS A 1 93 ? -5.594 14.406 -6.68 1 87.31 93 HIS A O 1
ATOM 777 N N . ASP A 1 94 ? -6.254 12.281 -6.457 1 82.62 94 ASP A N 1
ATOM 778 C CA . ASP A 1 94 ? -7.473 12.484 -7.238 1 82.62 94 ASP A CA 1
ATOM 779 C C . ASP A 1 94 ? -8.398 13.484 -6.555 1 82.62 94 ASP A C 1
ATOM 781 O O . ASP A 1 94 ? -9.039 14.305 -7.223 1 82.62 94 ASP A O 1
ATOM 785 N N . GLU A 1 95 ? -8.508 13.43 -5.336 1 86.69 95 GLU A N 1
ATOM 786 C CA . GLU A 1 95 ? -9.383 14.305 -4.559 1 86.69 95 GLU A CA 1
ATOM 787 C C . GLU A 1 95 ? -8.852 15.734 -4.527 1 86.69 95 GLU A C 1
ATOM 789 O O . GLU A 1 95 ? -9.625 16.688 -4.605 1 86.69 95 GLU A O 1
ATOM 794 N N . LEU A 1 96 ? -7.598 15.883 -4.5 1 90.38 96 LEU A N 1
ATOM 795 C CA . LEU A 1 96 ? -7.012 17.203 -4.254 1 90.38 96 LEU A CA 1
ATOM 796 C C . LEU A 1 96 ? -6.676 17.891 -5.57 1 90.38 96 LEU A C 1
ATOM 798 O O . LEU A 1 96 ? -6.742 19.125 -5.656 1 90.38 96 LEU A O 1
ATOM 802 N N . PHE A 1 97 ? -6.312 17.094 -6.598 1 84.69 97 PHE A N 1
ATOM 803 C CA . PHE A 1 97 ? -5.777 17.766 -7.781 1 84.69 97 PHE A CA 1
ATOM 804 C C . PHE A 1 97 ? -6.652 17.484 -9 1 84.69 97 PHE A C 1
ATOM 806 O O . PHE A 1 97 ? -6.504 18.141 -10.031 1 84.69 97 PHE A O 1
ATOM 813 N N . HIS A 1 98 ? -7.309 16.391 -9.102 1 71.38 98 HIS A N 1
ATOM 814 C CA . HIS A 1 98 ? -8.102 16.109 -10.297 1 71.38 98 HIS A CA 1
ATOM 815 C C . HIS A 1 98 ? -9.57 16.469 -10.07 1 71.38 98 HIS A C 1
ATOM 817 O O . HIS A 1 98 ? -10.383 16.391 -11 1 71.38 98 HIS A O 1
ATOM 823 N N . GLY A 1 99 ? -10.078 16.75 -8.898 1 55.22 99 GLY A N 1
ATOM 824 C CA . GLY A 1 99 ? -11.508 17.031 -8.82 1 55.22 99 GLY A CA 1
ATOM 825 C C . GLY A 1 99 ? -11.953 18.141 -9.758 1 55.22 99 GLY A C 1
ATOM 826 O O . GLY A 1 99 ? -11.234 19.125 -9.945 1 55.22 99 GLY A O 1
ATOM 827 N N . SER A 1 100 ? -12.555 17.766 -10.812 1 42.16 100 SER A N 1
ATOM 828 C CA . SER A 1 100 ? -13.281 18.703 -11.648 1 42.16 100 SER A CA 1
ATOM 829 C C . SER A 1 100 ? -14.031 19.734 -10.797 1 42.16 100 SER A C 1
ATOM 831 O O . SER A 1 100 ? -14.703 19.375 -9.828 1 42.16 100 SER A O 1
ATOM 833 N N . LEU A 1 101 ? -13.57 21.031 -10.617 1 36.53 101 LEU A N 1
ATOM 834 C CA . LEU A 1 101 ? -14.438 22.125 -10.211 1 36.53 101 LEU A CA 1
ATOM 835 C C . LEU A 1 101 ? -15.844 21.938 -10.766 1 36.53 101 LEU A C 1
ATOM 837 O O . LEU A 1 101 ? -16.031 21.844 -11.977 1 36.53 101 LEU A O 1
ATOM 841 N N . ASN A 1 102 ? -16.641 21.078 -10.211 1 28.39 102 ASN A N 1
ATOM 842 C CA . ASN A 1 102 ? -18.016 21.359 -10.57 1 28.39 102 ASN A CA 1
ATOM 843 C C . ASN A 1 102 ? -18.375 22.812 -10.289 1 28.39 102 ASN A C 1
ATOM 845 O O . ASN A 1 102 ? -18 23.375 -9.258 1 28.39 102 ASN A O 1
ATOM 849 N N . MET B 1 1 ? 8.195 26.562 19.219 1 91.31 1 MET B N 1
ATOM 850 C CA . MET B 1 1 ? 7.105 25.641 18.906 1 91.31 1 MET B CA 1
ATOM 851 C C . MET B 1 1 ? 6.07 26.297 18.016 1 91.31 1 MET B C 1
ATOM 853 O O . MET B 1 1 ? 5.773 27.484 18.172 1 91.31 1 MET B O 1
ATOM 857 N N . TYR B 1 2 ? 5.629 25.594 17 1 97.31 2 TYR B N 1
ATOM 858 C CA . TYR B 1 2 ? 4.629 26.125 16.094 1 97.31 2 TYR B CA 1
ATOM 859 C C . TYR B 1 2 ? 3.221 25.812 16.578 1 97.31 2 TYR B C 1
ATOM 861 O O . TYR B 1 2 ? 2.984 24.75 17.172 1 97.31 2 TYR B O 1
ATOM 869 N N . LYS B 1 3 ? 2.369 26.734 16.328 1 98.06 3 LYS B N 1
ATOM 870 C CA . LYS B 1 3 ? 0.947 26.484 16.531 1 98.06 3 LYS B CA 1
ATOM 871 C C . LYS B 1 3 ? 0.282 25.969 15.266 1 98.06 3 LYS B C 1
ATOM 873 O O . LYS B 1 3 ? 0.436 26.562 14.195 1 98.06 3 LYS B O 1
ATOM 878 N N . LEU B 1 4 ? -0.399 24.828 15.375 1 98.31 4 LEU B N 1
ATOM 879 C CA . LEU B 1 4 ? -1.134 24.266 14.242 1 98.31 4 LEU B CA 1
ATOM 880 C C . LEU B 1 4 ? -2.58 24.75 14.242 1 98.31 4 LEU B C 1
ATOM 882 O O . LEU B 1 4 ? -3.26 24.688 15.273 1 98.31 4 LEU B O 1
ATOM 886 N N . LYS B 1 5 ? -3.012 25.219 13.133 1 98.31 5 LYS B N 1
ATOM 887 C CA . LYS B 1 5 ? -4.379 25.703 12.961 1 98.31 5 LYS B CA 1
ATOM 888 C C . LYS B 1 5 ? -5.094 24.969 11.836 1 98.31 5 LYS B C 1
ATOM 890 O O . LYS B 1 5 ? -4.98 25.344 10.672 1 98.31 5 LYS B O 1
ATOM 895 N N . PRO B 1 6 ? -5.875 23.984 12.25 1 98.44 6 PRO B N 1
ATOM 896 C CA . PRO B 1 6 ? -6.605 23.25 11.211 1 98.44 6 PRO B CA 1
ATOM 897 C C . PRO B 1 6 ? -7.75 24.062 10.609 1 98.44 6 PRO B C 1
ATOM 899 O O . PRO B 1 6 ? -8.57 24.625 11.352 1 98.44 6 PRO B O 1
ATOM 902 N N . GLU B 1 7 ? -7.785 24.094 9.312 1 98.12 7 GLU B N 1
ATOM 903 C CA . GLU B 1 7 ? -8.938 24.672 8.625 1 98.12 7 GLU B CA 1
ATOM 904 C C . GLU B 1 7 ? -10.148 23.75 8.695 1 98.12 7 GLU B C 1
ATOM 906 O O . GLU B 1 7 ? -10 22.547 8.945 1 98.12 7 GLU B O 1
ATOM 911 N N . PRO B 1 8 ? -11.312 24.312 8.516 1 98.06 8 PRO B N 1
ATOM 912 C CA . PRO B 1 8 ? -12.508 23.469 8.617 1 98.06 8 PRO B CA 1
ATOM 913 C C . PRO B 1 8 ? -12.461 22.266 7.688 1 98.06 8 PRO B C 1
ATOM 915 O O . PRO B 1 8 ? -12.844 21.156 8.086 1 98.06 8 PRO B O 1
ATOM 918 N N . GL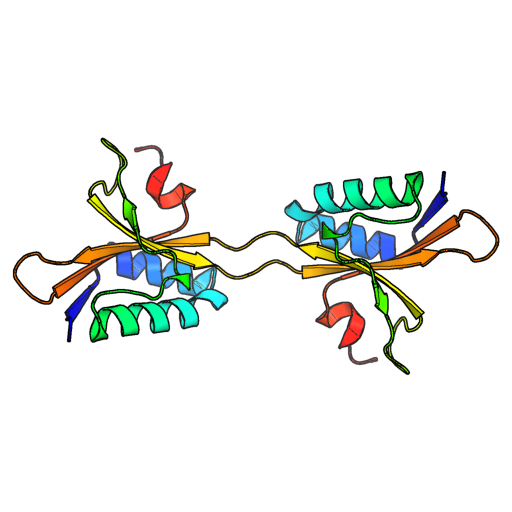N B 1 9 ? -12.008 22.438 6.473 1 98 9 GLN B N 1
ATOM 919 C CA . GLN B 1 9 ? -11.945 21.328 5.523 1 98 9 GLN B CA 1
ATOM 920 C C . GLN B 1 9 ? -10.953 20.281 5.98 1 98 9 GLN B C 1
ATOM 922 O O . GLN B 1 9 ? -11.172 19.078 5.777 1 98 9 GLN B O 1
ATOM 927 N N . PHE B 1 10 ? -9.914 20.656 6.566 1 98.44 10 PHE B N 1
ATOM 928 C CA . PHE B 1 10 ? -8.93 19.719 7.094 1 98.44 10 PHE B CA 1
ATOM 929 C C . PHE B 1 10 ? -9.555 18.812 8.148 1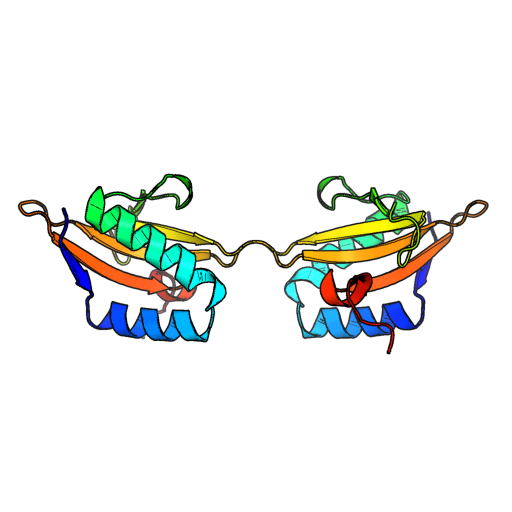 98.44 10 PHE B C 1
ATOM 931 O O . PHE B 1 10 ? -9.305 17.609 8.172 1 98.44 10 PHE B O 1
ATOM 938 N N . LYS B 1 11 ? -10.328 19.438 9.008 1 98.38 11 LYS B N 1
ATOM 939 C CA . LYS B 1 11 ? -10.984 18.672 10.055 1 98.38 11 LYS B CA 1
ATOM 940 C C . LYS B 1 11 ? -11.906 17.594 9.461 1 98.38 11 LYS B C 1
ATOM 942 O O . LYS B 1 11 ? -11.945 16.469 9.945 1 98.38 11 LYS B O 1
ATOM 947 N N . LYS B 1 12 ? -12.586 18 8.445 1 98.19 12 LYS B N 1
ATOM 948 C CA . LYS B 1 12 ? -13.445 17.031 7.754 1 98.19 12 LYS B CA 1
ATOM 949 C C . LYS B 1 12 ? -12.617 15.938 7.098 1 98.19 12 LYS B C 1
ATOM 951 O O . LYS B 1 12 ? -12.953 14.75 7.203 1 98.19 12 LYS B O 1
ATOM 956 N N . ASP B 1 13 ? -11.555 16.375 6.414 1 98 13 ASP B N 1
ATOM 957 C CA . ASP B 1 13 ? -10.664 15.422 5.758 1 98 13 ASP B CA 1
ATOM 958 C C . ASP B 1 13 ? -10.086 14.43 6.766 1 98 13 ASP B C 1
ATOM 960 O O . ASP B 1 13 ? -9.961 13.242 6.473 1 98 13 ASP B O 1
ATOM 964 N N . TYR B 1 14 ? -9.781 14.922 7.965 1 98.25 14 TYR B N 1
ATOM 965 C CA . TYR B 1 14 ? -9.195 14.102 9.016 1 98.25 14 TYR B CA 1
ATOM 966 C C . TYR B 1 14 ? -10.164 13.016 9.461 1 98.25 14 TYR B C 1
ATOM 968 O O . TYR B 1 14 ? -9.773 11.859 9.641 1 98.25 14 TYR B O 1
ATOM 976 N N . ARG B 1 15 ? -11.344 13.406 9.555 1 97.94 15 ARG B N 1
ATOM 977 C CA . ARG B 1 15 ? -12.359 12.43 9.945 1 97.94 15 ARG B CA 1
ATOM 978 C C . ARG B 1 15 ? -12.5 11.336 8.891 1 97.94 15 ARG B C 1
ATOM 980 O O . ARG B 1 15 ? -12.633 10.156 9.227 1 97.94 15 ARG B O 1
ATOM 987 N N . GLN B 1 16 ? -12.539 11.75 7.668 1 97 16 GLN B N 1
ATOM 988 C CA . GLN B 1 16 ? -12.617 10.789 6.574 1 97 16 GLN B CA 1
ATOM 989 C C . GLN B 1 16 ? -11.398 9.867 6.562 1 97 16 GLN B C 1
ATOM 991 O O . GLN B 1 16 ? -11.531 8.656 6.395 1 97 16 GLN B O 1
ATOM 996 N N . LEU B 1 17 ? -10.242 10.414 6.73 1 96.06 17 LEU B N 1
ATOM 997 C CA . LEU B 1 17 ? -9.016 9.633 6.77 1 96.06 17 LEU B CA 1
ATOM 998 C C . LEU B 1 17 ? -9.078 8.578 7.871 1 96.06 17 LEU B C 1
ATOM 1000 O O . LEU B 1 17 ? -8.727 7.418 7.648 1 96.06 17 LEU B O 1
ATOM 1004 N N . LYS B 1 18 ? -9.5 9.062 9.031 1 95.75 18 LYS B N 1
ATOM 1005 C CA . LYS B 1 18 ? -9.602 8.18 10.188 1 95.75 18 LYS B CA 1
ATOM 1006 C C . LYS B 1 18 ? -10.516 6.992 9.891 1 95.75 18 LYS B C 1
ATOM 1008 O O . LYS B 1 18 ? -10.25 5.871 10.328 1 95.75 18 LYS B O 1
ATOM 1013 N N . ARG B 1 19 ? -11.5 7.219 9.109 1 95.12 19 ARG B N 1
ATOM 1014 C CA . ARG B 1 19 ? -12.477 6.188 8.773 1 95.12 19 ARG B CA 1
ATOM 1015 C C . ARG B 1 19 ? -11.938 5.246 7.703 1 95.12 19 ARG B C 1
ATOM 1017 O O . ARG B 1 19 ? -12.07 4.027 7.812 1 95.12 19 ARG B O 1
ATOM 1024 N N . VAL B 1 20 ? -11.32 5.758 6.703 1 88.94 20 VAL B N 1
ATOM 1025 C CA . VAL B 1 20 ? -10.992 5.004 5.5 1 88.94 20 VAL B CA 1
ATOM 1026 C C . VAL B 1 20 ? -9.602 4.387 5.645 1 88.94 20 VAL B C 1
ATOM 1028 O O . VAL B 1 20 ? -9.367 3.264 5.191 1 88.94 20 VAL B O 1
ATOM 1031 N N . HIS B 1 21 ? -8.68 5.176 6.262 1 90.12 21 HIS B N 1
ATOM 1032 C CA . HIS B 1 21 ? -7.297 4.727 6.406 1 90.12 21 HIS B CA 1
ATOM 1033 C C . HIS B 1 21 ? -6.805 4.902 7.84 1 90.12 21 HIS B C 1
ATOM 1035 O O . HIS B 1 21 ? -5.84 5.629 8.078 1 90.12 21 HIS B O 1
ATOM 1041 N N . PRO B 1 22 ? -7.434 4.156 8.711 1 92.31 22 PRO B N 1
ATOM 1042 C CA . PRO B 1 22 ? -7.047 4.301 10.117 1 92.31 22 PRO B CA 1
ATOM 1043 C C . PRO B 1 22 ? -5.574 3.975 10.359 1 92.31 22 PRO B C 1
ATOM 1045 O O . PRO B 1 22 ? -4.973 4.492 11.305 1 92.31 22 PRO B O 1
ATOM 1048 N N . GLU B 1 23 ? -4.996 3.16 9.438 1 84.81 23 GLU B N 1
ATOM 1049 C CA . GLU B 1 23 ? -3.607 2.736 9.602 1 84.81 23 GLU B CA 1
ATOM 1050 C C . GLU B 1 23 ? -2.648 3.912 9.422 1 84.81 23 GLU B C 1
ATOM 1052 O O . GLU B 1 23 ? -1.489 3.842 9.844 1 84.81 23 GLU B O 1
ATOM 1057 N N . LEU B 1 24 ? -3.139 4.984 8.875 1 93 24 LEU B N 1
ATOM 1058 C CA . LEU B 1 24 ? -2.273 6.121 8.578 1 93 24 LEU B CA 1
ATOM 1059 C C . LEU B 1 24 ? -2.314 7.148 9.711 1 93 24 LEU B C 1
ATOM 1061 O O . LEU B 1 24 ? -1.525 8.094 9.719 1 93 24 LEU B O 1
ATOM 1065 N N . ILE B 1 25 ? -3.195 7 10.711 1 96.12 25 ILE B N 1
ATOM 1066 C CA . ILE B 1 25 ? -3.453 8.039 11.703 1 96.12 25 ILE B CA 1
ATOM 1067 C C . ILE B 1 25 ? -2.227 8.211 12.594 1 96.12 25 ILE B C 1
ATOM 1069 O O . ILE B 1 25 ? -1.852 9.336 12.93 1 96.12 25 ILE B O 1
ATOM 1073 N N . ASN B 1 26 ? -1.617 7.129 12.961 1 95.19 26 ASN B N 1
ATOM 1074 C CA . ASN B 1 26 ? -0.416 7.262 13.773 1 95.19 26 ASN B CA 1
ATOM 1075 C C . ASN B 1 26 ? 0.671 8.047 13.047 1 95.19 26 ASN B C 1
ATOM 1077 O O . ASN B 1 26 ? 1.319 8.914 13.641 1 95.19 26 ASN B O 1
ATOM 1081 N N . ASP B 1 27 ? 0.878 7.656 11.797 1 93.38 27 ASP B N 1
ATOM 1082 C CA . ASP B 1 27 ? 1.854 8.391 10.992 1 93.38 27 ASP B CA 1
ATOM 1083 C C . ASP B 1 27 ? 1.489 9.867 10.898 1 93.38 27 ASP B C 1
ATOM 1085 O O . ASP B 1 27 ? 2.359 10.734 10.992 1 93.38 27 ASP B O 1
ATOM 1089 N N . LEU B 1 28 ? 0.224 10.172 10.711 1 97.69 28 LEU B N 1
ATOM 1090 C CA . LEU B 1 28 ? -0.221 11.555 10.633 1 97.69 28 LEU B CA 1
ATOM 1091 C C . LEU B 1 28 ? 0.086 12.297 11.93 1 97.69 28 LEU B C 1
ATOM 1093 O O . LEU B 1 28 ? 0.654 13.391 11.898 1 97.69 28 LEU B O 1
ATOM 1097 N N . MET B 1 29 ? -0.254 11.742 13.047 1 98.12 29 MET B N 1
ATOM 1098 C CA . MET B 1 29 ? -0.046 12.398 14.336 1 98.12 29 MET B CA 1
ATOM 1099 C C . MET B 1 29 ? 1.438 12.648 14.586 1 98.12 29 MET B C 1
ATOM 1101 O O . MET B 1 29 ? 1.816 13.688 15.125 1 98.12 29 MET B O 1
ATOM 1105 N N . GLN B 1 30 ? 2.248 11.727 14.227 1 97.81 30 GLN B N 1
ATOM 1106 C CA . GLN B 1 30 ? 3.689 11.906 14.352 1 97.81 30 GLN B CA 1
ATOM 1107 C C . GLN B 1 30 ? 4.176 13.062 13.477 1 97.81 30 GLN B C 1
ATOM 1109 O O . GLN B 1 30 ? 4.973 13.891 13.914 1 97.81 30 GLN B O 1
ATOM 1114 N N . ALA B 1 31 ? 3.742 13.062 12.281 1 98.06 31 ALA B N 1
ATOM 1115 C CA . ALA B 1 31 ? 4.125 14.133 11.367 1 98.06 31 ALA B CA 1
ATOM 1116 C C . ALA B 1 31 ? 3.676 15.492 11.891 1 98.06 31 ALA B C 1
ATOM 1118 O O . ALA B 1 31 ? 4.426 16.469 11.82 1 98.06 31 ALA B O 1
ATOM 1119 N N . LEU B 1 32 ? 2.445 15.594 12.422 1 98.38 32 LEU B N 1
ATOM 1120 C CA . LEU B 1 32 ? 1.943 16.844 12.961 1 98.38 32 LEU B CA 1
ATOM 1121 C C . LEU B 1 32 ? 2.758 17.281 14.172 1 98.38 32 LEU B C 1
ATOM 1123 O O . LEU B 1 32 ? 2.986 18.484 14.375 1 98.38 32 LEU B O 1
ATOM 1127 N N . GLU B 1 33 ? 3.178 16.359 14.945 1 98.25 33 GLU B N 1
ATOM 1128 C CA . GLU B 1 33 ? 4.055 16.672 16.062 1 98.25 33 GLU B CA 1
ATOM 1129 C C . GLU B 1 33 ? 5.375 17.281 15.586 1 98.25 33 GLU B C 1
ATOM 1131 O O . GLU B 1 33 ? 5.879 18.234 16.172 1 98.25 33 GLU B O 1
ATOM 1136 N N . GLN B 1 34 ? 5.902 16.688 14.609 1 98 34 GLN B N 1
ATOM 1137 C CA . GLN B 1 34 ? 7.129 17.234 14.039 1 98 34 GLN B CA 1
ATOM 1138 C C . GLN B 1 34 ? 6.922 18.672 13.547 1 98 34 GLN B C 1
ATOM 1140 O O . GLN B 1 34 ? 7.773 19.531 13.766 1 98 34 GLN B O 1
ATOM 1145 N N . LEU B 1 35 ? 5.812 18.906 12.914 1 97.88 35 LEU B N 1
ATOM 1146 C CA . LEU B 1 35 ? 5.492 20.25 12.477 1 97.88 35 LEU B CA 1
ATOM 1147 C C . LEU B 1 35 ? 5.406 21.203 13.664 1 97.88 35 LEU B C 1
ATOM 1149 O O . LEU B 1 35 ? 5.91 22.328 13.609 1 97.88 35 LEU B O 1
ATOM 1153 N N . GLN B 1 36 ? 4.793 20.719 14.672 1 97.75 36 GLN B N 1
ATOM 1154 C CA . GLN B 1 36 ? 4.609 21.547 15.859 1 97.75 36 GLN B CA 1
ATOM 1155 C C . GLN B 1 36 ? 5.949 21.891 16.5 1 97.75 36 GLN B C 1
ATOM 1157 O O . GLN B 1 36 ? 6.16 23.016 16.938 1 97.75 36 GLN B O 1
ATOM 1162 N N . ILE B 1 37 ? 6.836 21 16.469 1 96.94 37 ILE B N 1
ATOM 1163 C CA . ILE B 1 37 ? 8.086 21.172 17.188 1 96.94 37 ILE B CA 1
ATOM 1164 C C . ILE B 1 37 ? 9.125 21.844 16.297 1 96.94 37 ILE B C 1
ATOM 1166 O O . ILE B 1 37 ? 9.805 22.781 16.719 1 96.94 37 ILE B O 1
ATOM 1170 N N . ASN B 1 38 ? 9.219 21.391 15.078 1 95.62 38 ASN B N 1
ATOM 1171 C CA . ASN B 1 38 ? 10.344 21.797 14.234 1 95.62 38 ASN B CA 1
ATOM 1172 C C . ASN B 1 38 ? 9.891 22.672 13.078 1 95.62 38 ASN B C 1
ATOM 1174 O O . ASN B 1 38 ? 10.703 23.344 12.445 1 95.62 38 ASN B O 1
ATOM 1178 N N . GLY B 1 39 ? 8.609 22.609 12.797 1 96.19 39 GLY B N 1
ATOM 1179 C CA . GLY B 1 39 ? 8.086 23.344 11.656 1 96.19 39 GLY B CA 1
ATOM 1180 C C . GLY B 1 39 ? 8.289 22.625 10.336 1 96.19 39 GLY B C 1
ATOM 1181 O O . GLY B 1 39 ? 7.93 23.141 9.281 1 96.19 39 GLY B O 1
ATOM 1182 N N . ILE B 1 40 ? 8.891 21.453 10.414 1 95.12 40 ILE B N 1
ATOM 1183 C CA . ILE B 1 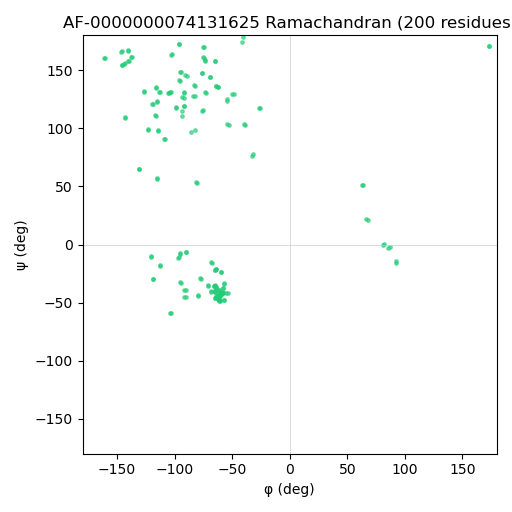40 ? 9.133 20.625 9.234 1 95.12 40 ILE B CA 1
ATOM 1184 C C . ILE B 1 40 ? 8.977 19.156 9.602 1 95.12 40 ILE B C 1
ATOM 1186 O O . ILE B 1 40 ? 9.109 18.781 10.773 1 95.12 40 ILE B O 1
ATOM 1190 N N . VAL B 1 41 ? 8.664 18.344 8.555 1 97.44 41 VAL B N 1
ATOM 1191 C CA . VAL B 1 41 ? 8.562 16.906 8.789 1 97.44 41 VAL B CA 1
ATOM 1192 C C . VAL B 1 41 ? 9.82 16.203 8.266 1 97.44 41 VAL B C 1
ATOM 1194 O O . VAL B 1 41 ? 10.578 16.781 7.48 1 97.44 41 VAL B O 1
ATOM 1197 N N . ASN B 1 42 ? 9.977 14.977 8.734 1 96.12 42 ASN B N 1
ATOM 1198 C CA . ASN B 1 42 ? 11.117 14.18 8.289 1 96.12 42 ASN B CA 1
ATOM 1199 C C . ASN B 1 42 ? 11.031 13.875 6.797 1 96.12 42 ASN B C 1
ATOM 1201 O O . ASN B 1 42 ? 9.945 13.852 6.219 1 96.12 42 ASN B O 1
ATOM 1205 N N . GLN B 1 43 ? 12.203 13.57 6.203 1 94.62 43 GLN B N 1
ATOM 1206 C CA . GLN B 1 43 ? 12.305 13.336 4.766 1 94.62 43 GLN B CA 1
ATOM 1207 C C . GLN B 1 43 ? 11.508 12.109 4.352 1 94.62 43 GLN B C 1
ATOM 1209 O O . GLN B 1 43 ? 11.07 12 3.201 1 94.62 43 GLN B O 1
ATOM 1214 N N . GLU B 1 44 ? 11.25 11.266 5.277 1 89.81 44 GLU B N 1
ATOM 1215 C CA . GLU B 1 44 ? 10.508 10.047 4.965 1 89.81 44 GLU B CA 1
ATOM 1216 C C . GLU B 1 44 ? 9.086 10.367 4.508 1 89.81 44 GLU B C 1
ATOM 1218 O O . GLU B 1 44 ? 8.453 9.562 3.818 1 89.81 44 GLU B O 1
ATOM 1223 N N . TYR B 1 45 ? 8.641 11.555 4.906 1 93.81 45 TYR B N 1
ATOM 1224 C CA . TYR B 1 45 ? 7.297 11.961 4.516 1 93.81 45 TYR B CA 1
ATOM 1225 C C . TYR B 1 45 ? 7.32 12.711 3.188 1 93.81 45 TYR B C 1
ATOM 1227 O O . TYR B 1 45 ? 6.281 13.164 2.703 1 93.81 45 TYR B O 1
ATOM 1235 N N . GLN B 1 46 ? 8.539 13.016 2.643 1 92.19 46 GLN B N 1
ATOM 1236 C CA . GLN B 1 46 ? 8.773 13.617 1.337 1 92.19 46 GLN B CA 1
ATOM 1237 C C . GLN B 1 46 ? 8.18 15.023 1.268 1 92.19 46 GLN B C 1
ATOM 1239 O O . GLN B 1 46 ? 7.402 15.328 0.363 1 92.19 46 GLN B O 1
ATOM 1244 N N . PRO B 1 47 ? 8.516 15.844 2.234 1 95.5 47 PRO B N 1
ATOM 1245 C CA . PRO B 1 47 ? 7.988 17.219 2.203 1 95.5 47 PRO B CA 1
ATOM 1246 C C . PRO B 1 47 ? 8.461 18 0.978 1 95.5 47 PRO B C 1
ATOM 1248 O O . PRO B 1 47 ? 9.617 17.875 0.568 1 95.5 47 PRO B O 1
ATOM 1251 N N . HIS B 1 48 ? 7.57 18.688 0.354 1 94.69 48 HIS B N 1
ATOM 1252 C CA . HIS B 1 48 ? 7.949 19.578 -0.744 1 94.69 48 HIS B CA 1
ATOM 1253 C C . HIS B 1 48 ? 6.867 20.609 -1.013 1 94.69 48 HIS B C 1
ATOM 1255 O O . HIS B 1 48 ? 5.742 20.484 -0.521 1 94.69 48 HIS B O 1
ATOM 1261 N N . VAL B 1 49 ? 7.285 21.641 -1.67 1 93.69 49 VAL B N 1
ATOM 1262 C CA . VAL B 1 49 ? 6.352 22.688 -2.061 1 93.69 49 VAL B CA 1
ATOM 1263 C C . VAL B 1 49 ? 5.641 22.297 -3.354 1 93.69 49 VAL B C 1
ATOM 1265 O O . VAL B 1 49 ? 6.266 21.781 -4.277 1 93.69 49 VAL B O 1
ATOM 1268 N N . LEU B 1 50 ? 4.336 22.562 -3.334 1 91 50 LEU B N 1
ATOM 1269 C CA . LEU B 1 50 ? 3.572 22.344 -4.559 1 91 50 LEU B CA 1
ATOM 1270 C C . LEU B 1 50 ? 3.832 23.453 -5.562 1 91 50 LEU B C 1
ATOM 1272 O O . LEU B 1 50 ? 3.57 24.625 -5.281 1 91 50 LEU B O 1
ATOM 1276 N N . LYS B 1 51 ? 4.43 23.172 -6.684 1 86.81 51 LYS B N 1
ATOM 1277 C CA . LYS B 1 51 ? 4.742 24.141 -7.734 1 86.81 51 LYS B CA 1
ATOM 1278 C C . LYS B 1 51 ? 3.963 23.828 -9.008 1 86.81 51 LYS B C 1
ATOM 1280 O O . LYS B 1 51 ? 4.535 23.359 -10 1 86.81 51 LYS B O 1
ATOM 1285 N N . ASN B 1 52 ? 2.711 23.797 -8.828 1 77.31 52 ASN B N 1
ATOM 1286 C CA . ASN B 1 52 ? 1.851 23.609 -9.992 1 77.31 52 ASN B CA 1
ATOM 1287 C C . ASN B 1 52 ? 1.112 24.906 -10.344 1 77.31 52 ASN B C 1
ATOM 1289 O O . ASN B 1 52 ? -0.003 25.141 -9.867 1 77.31 52 ASN B O 1
ATOM 1293 N N . ARG B 1 53 ? 1.886 25.656 -11.266 1 76.12 53 ARG B N 1
ATOM 1294 C CA . ARG B 1 53 ? 1.332 26.938 -11.648 1 76.12 53 ARG B CA 1
ATOM 1295 C C . ARG B 1 53 ? -0.089 26.797 -12.188 1 76.12 53 ARG B C 1
ATOM 1297 O O . ARG B 1 53 ? -0.341 25.984 -13.078 1 76.12 53 ARG B O 1
ATOM 1304 N N . GLY B 1 54 ? -0.864 27.5 -11.547 1 77.69 54 GLY B N 1
ATOM 1305 C CA . GLY B 1 54 ? -2.252 27.516 -11.977 1 77.69 54 GLY B CA 1
ATOM 1306 C C . GLY B 1 54 ? -3.08 26.406 -11.375 1 77.69 54 GLY B C 1
ATOM 1307 O O . GLY B 1 54 ? -4.293 26.328 -11.586 1 77.69 54 GLY B O 1
ATOM 1308 N N . GLY B 1 55 ? -2.467 25.688 -10.695 1 80.12 55 GLY B N 1
ATOM 1309 C CA . GLY B 1 55 ? -3.164 24.562 -10.086 1 80.12 55 GLY B CA 1
ATOM 1310 C C . GLY B 1 55 ? -3.617 24.844 -8.664 1 80.12 55 GLY B C 1
ATOM 1311 O O . GLY B 1 55 ? -3.303 25.891 -8.102 1 80.12 55 GLY B O 1
ATOM 1312 N N . ASN B 1 56 ? -4.371 23.875 -8.188 1 85.56 56 ASN B N 1
ATOM 1313 C CA . ASN B 1 56 ? -4.828 24 -6.809 1 85.56 56 ASN B CA 1
ATOM 1314 C C . ASN B 1 56 ? -3.664 23.969 -5.824 1 85.56 56 ASN B C 1
ATOM 1316 O O . ASN B 1 56 ? -2.717 23.203 -6.004 1 85.56 56 ASN B O 1
ATOM 1320 N N . TYR B 1 57 ? -3.711 24.859 -4.852 1 93.38 57 TYR B N 1
ATOM 1321 C CA . TYR B 1 57 ? -2.816 24.891 -3.697 1 93.38 57 TYR B CA 1
ATOM 1322 C C . TYR B 1 57 ? -1.395 25.234 -4.117 1 93.38 57 TYR B C 1
ATOM 1324 O O . TYR B 1 57 ? -0.433 24.891 -3.428 1 93.38 57 TYR B O 1
ATOM 1332 N N . ASN B 1 58 ? -1.274 25.844 -5.281 1 91.38 58 ASN B N 1
ATOM 1333 C CA . ASN B 1 58 ? 0.042 26.328 -5.695 1 91.38 58 ASN B CA 1
ATOM 1334 C C . ASN B 1 58 ? 0.725 27.125 -4.594 1 91.38 58 ASN B C 1
ATOM 1336 O O . ASN B 1 58 ? 0.107 28 -3.986 1 91.38 58 ASN B O 1
ATOM 1340 N N . GLY B 1 59 ? 2.008 26.75 -4.297 1 93.62 59 GLY B N 1
ATOM 1341 C CA . GLY B 1 59 ? 2.779 27.469 -3.293 1 93.62 59 GLY B CA 1
ATOM 1342 C C . GLY B 1 59 ? 2.646 26.859 -1.905 1 93.62 59 GLY B C 1
ATOM 1343 O O . GLY B 1 59 ? 3.418 27.203 -1.003 1 93.62 59 GLY B O 1
ATOM 1344 N N . HIS B 1 60 ? 1.627 26 -1.747 1 96.12 60 HIS B N 1
ATOM 1345 C CA . HIS B 1 60 ? 1.471 25.312 -0.47 1 96.12 60 HIS B CA 1
ATOM 1346 C C . HIS B 1 60 ? 2.514 24.203 -0.303 1 96.12 60 HIS B C 1
ATOM 1348 O O . HIS B 1 60 ? 3.154 23.797 -1.275 1 96.12 60 HIS B O 1
ATOM 1354 N N . TYR B 1 61 ? 2.656 23.859 0.927 1 96.25 61 TYR B N 1
ATOM 1355 C CA . TYR B 1 61 ? 3.504 22.719 1.25 1 96.25 61 TYR B CA 1
ATOM 1356 C C . TYR B 1 61 ? 2.68 21.438 1.371 1 96.25 61 TYR B C 1
ATOM 1358 O O . TYR B 1 61 ? 1.505 21.484 1.746 1 96.25 61 TYR B O 1
ATOM 1366 N N . GLU B 1 62 ? 3.312 20.312 1.018 1 96.06 62 GLU B N 1
ATOM 1367 C CA . GLU B 1 62 ? 2.646 19.031 1.217 1 96.06 62 GLU B CA 1
ATOM 1368 C C . GLU B 1 62 ? 3.629 17.969 1.705 1 96.06 62 GLU B C 1
ATOM 1370 O O . GLU B 1 62 ? 4.844 18.125 1.579 1 96.06 62 GLU B O 1
ATOM 1375 N N . PHE B 1 63 ? 3.158 16.891 2.367 1 97.06 63 PHE B N 1
ATOM 1376 C CA . PHE B 1 63 ? 3.896 15.672 2.65 1 97.06 63 PHE B CA 1
ATOM 1377 C C . PHE B 1 63 ? 3.004 14.445 2.473 1 97.06 63 PHE B C 1
ATOM 1379 O O . PHE B 1 63 ? 1.793 14.578 2.287 1 97.06 63 PHE B O 1
ATOM 1386 N N . HIS B 1 64 ? 3.6 13.289 2.439 1 94.81 64 HIS B N 1
ATOM 1387 C CA . HIS B 1 64 ? 2.916 12.055 2.072 1 94.81 64 HIS B CA 1
ATOM 1388 C C . HIS B 1 64 ? 2.82 11.102 3.26 1 94.81 64 HIS B C 1
ATOM 1390 O O . HIS B 1 64 ? 3.781 10.945 4.016 1 94.81 64 HIS B O 1
ATOM 1396 N N . LEU B 1 65 ? 1.647 10.617 3.457 1 93.5 65 LEU B N 1
ATOM 1397 C CA . LEU B 1 65 ? 1.429 9.445 4.297 1 93.5 65 LEU B CA 1
ATOM 1398 C C . LEU B 1 65 ? 1.293 8.188 3.447 1 93.5 65 LEU B C 1
ATOM 1400 O O . LEU B 1 65 ? 0.357 8.07 2.652 1 93.5 65 LEU B O 1
ATOM 1404 N N . LEU B 1 66 ? 2.174 7.293 3.643 1 85.12 66 LEU B N 1
ATOM 1405 C CA . LEU B 1 66 ? 2.191 6.094 2.811 1 85.12 66 LEU B CA 1
ATOM 1406 C C . LEU B 1 66 ? 1.933 4.848 3.646 1 85.12 66 LEU B C 1
ATOM 1408 O O . LEU B 1 66 ? 2.406 4.746 4.781 1 85.12 66 LEU B O 1
ATOM 1412 N N . ASP B 1 67 ? 0.991 4.254 3.535 1 73.62 67 ASP B N 1
ATOM 1413 C CA . ASP B 1 67 ? 0.84 2.939 4.152 1 73.62 67 ASP B CA 1
ATOM 1414 C C . ASP B 1 67 ? 1.219 1.829 3.174 1 73.62 67 ASP B C 1
ATOM 1416 O O . ASP B 1 67 ? 0.748 1.81 2.035 1 73.62 67 ASP B O 1
ATOM 1420 N N . GLY B 1 68 ? 2.289 1.274 3.732 1 65.31 68 GLY B N 1
ATOM 1421 C CA . GLY B 1 68 ? 2.936 0.221 2.965 1 65.31 68 GLY B CA 1
ATOM 1422 C C . GLY B 1 68 ? 1.951 -0.722 2.299 1 65.31 68 GLY B C 1
ATOM 1423 O O . GLY B 1 68 ? 0.754 -0.685 2.592 1 65.31 68 GLY B O 1
ATOM 1424 N N . LYS B 1 69 ? 2.398 -1.643 1.479 1 62.94 69 LYS B N 1
ATOM 1425 C CA . LYS B 1 69 ? 2.186 -2.48 0.303 1 62.94 69 LYS B CA 1
ATOM 1426 C C . LYS B 1 69 ? 1.356 -3.715 0.649 1 62.94 69 LYS B C 1
ATOM 1428 O O . LYS B 1 69 ? 1.517 -4.293 1.726 1 62.94 69 LYS B O 1
ATOM 1433 N N . VAL B 1 70 ? -0.006 -3.629 0.341 1 78.25 70 VAL B N 1
ATOM 1434 C CA . VAL B 1 70 ? -0.58 -4.965 0.237 1 78.25 70 VAL B CA 1
ATOM 1435 C C . VAL B 1 70 ? 0.502 -5.965 -0.17 1 78.25 70 VAL B C 1
ATOM 1437 O O . VAL B 1 70 ? 1.26 -5.719 -1.112 1 78.25 70 VAL B O 1
ATOM 1440 N N . ASP B 1 71 ? 0.681 -6.922 0.818 1 87.38 71 ASP B N 1
ATOM 1441 C CA . ASP B 1 71 ? 1.636 -7.992 0.548 1 87.38 71 ASP B CA 1
ATOM 1442 C C . ASP B 1 71 ? 0.935 -9.344 0.46 1 87.38 71 ASP B C 1
ATOM 1444 O O . ASP B 1 71 ? 0.602 -9.945 1.483 1 87.38 71 ASP B O 1
ATOM 1448 N N . ILE B 1 72 ? 0.661 -9.75 -0.755 1 94.19 72 ILE B N 1
ATOM 1449 C CA . ILE B 1 72 ? -0.002 -11.031 -0.998 1 94.19 72 ILE B CA 1
ATOM 1450 C C . ILE B 1 72 ? 1.018 -12.055 -1.483 1 94.19 72 ILE B C 1
ATOM 1452 O O . ILE B 1 72 ? 1.817 -11.773 -2.377 1 94.19 72 ILE B O 1
ATOM 1456 N N . LEU B 1 73 ? 0.959 -13.242 -0.834 1 95.75 73 LEU B N 1
ATOM 1457 C CA . LEU B 1 73 ? 1.886 -14.32 -1.154 1 95.75 73 LEU B CA 1
ATOM 1458 C C . LEU B 1 73 ? 1.264 -15.297 -2.15 1 95.75 73 LEU B C 1
ATOM 1460 O O . LEU B 1 73 ? 0.069 -15.594 -2.07 1 95.75 73 LEU B O 1
ATOM 1464 N N . VAL B 1 74 ? 2.066 -15.742 -3.037 1 98.31 74 VAL B N 1
ATOM 1465 C CA . VAL B 1 74 ? 1.728 -16.859 -3.9 1 98.31 74 VAL B CA 1
ATOM 1466 C C . VAL B 1 74 ? 2.66 -18.031 -3.611 1 98.31 74 VAL B C 1
ATOM 1468 O O . VAL B 1 74 ? 3.883 -17.906 -3.703 1 98.31 74 VAL B O 1
ATOM 1471 N N . ILE B 1 75 ? 2.047 -19.188 -3.266 1 97.69 75 ILE B N 1
ATOM 1472 C CA . ILE B 1 75 ? 2.797 -20.406 -2.928 1 97.69 75 ILE B CA 1
ATOM 1473 C C . ILE B 1 75 ? 2.709 -21.406 -4.074 1 97.69 75 ILE B C 1
ATOM 1475 O O . ILE B 1 75 ? 1.621 -21.672 -4.594 1 97.69 75 ILE B O 1
ATOM 1479 N N . TYR B 1 76 ? 3.863 -21.906 -4.465 1 98.44 76 TYR B N 1
ATOM 1480 C CA . TYR B 1 76 ? 3.9 -22.859 -5.562 1 98.44 76 TYR B CA 1
ATOM 1481 C C . TYR B 1 76 ? 5.004 -23.891 -5.355 1 98.44 76 TYR B C 1
ATOM 1483 O O . TYR B 1 76 ? 5.836 -23.75 -4.457 1 98.44 76 TYR B O 1
ATOM 1491 N N . MET B 1 77 ? 4.938 -25 -6.172 1 97.31 77 MET B N 1
ATOM 1492 C CA . MET B 1 77 ? 5.875 -26.109 -6.035 1 97.31 77 MET B CA 1
ATOM 1493 C C . MET B 1 77 ? 6.238 -26.688 -7.398 1 97.31 77 MET B C 1
ATOM 1495 O O . MET B 1 77 ? 5.414 -27.344 -8.031 1 97.31 77 MET B O 1
ATOM 1499 N N . PRO B 1 78 ? 7.449 -26.469 -7.824 1 95.88 78 PRO B N 1
ATOM 1500 C CA . PRO B 1 78 ? 7.891 -27.141 -9.047 1 95.88 78 PRO B CA 1
ATOM 1501 C C . PRO B 1 78 ? 8.07 -28.641 -8.867 1 95.88 78 PRO B C 1
ATOM 1503 O O . PRO B 1 78 ? 8.516 -29.094 -7.805 1 95.88 78 PRO B O 1
ATOM 1506 N N . HIS B 1 79 ? 7.719 -29.375 -9.953 1 93 79 HIS B N 1
ATOM 1507 C CA . HIS B 1 79 ? 7.992 -30.812 -9.945 1 93 79 HIS B CA 1
ATOM 1508 C C . HIS B 1 79 ? 9.469 -31.094 -10.18 1 93 79 HIS B C 1
ATOM 1510 O O . HIS B 1 79 ? 10.109 -30.422 -10.992 1 93 79 HIS B O 1
ATOM 1516 N N . LYS B 1 80 ? 9.922 -32.125 -9.602 1 90 80 LYS B N 1
ATOM 1517 C CA . LYS B 1 80 ? 11.352 -32.438 -9.617 1 90 80 LYS B CA 1
ATOM 1518 C C . LYS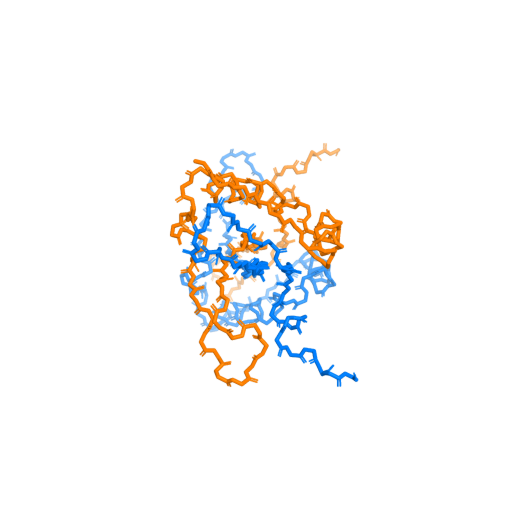 B 1 80 ? 11.773 -33.031 -10.961 1 90 80 LYS B C 1
ATOM 1520 O O . LYS B 1 80 ? 12.875 -32.781 -11.438 1 90 80 LYS B O 1
ATOM 1525 N N . THR B 1 81 ? 10.891 -33.719 -11.641 1 92.5 81 THR B N 1
ATOM 1526 C CA . THR B 1 81 ? 11.344 -34.531 -12.766 1 92.5 81 THR B CA 1
ATOM 1527 C C . THR B 1 81 ? 10.664 -34.094 -14.055 1 92.5 81 THR B C 1
ATOM 1529 O O . THR B 1 81 ? 10.961 -34.625 -15.133 1 92.5 81 THR B O 1
ATOM 1532 N N . ASN B 1 82 ? 9.688 -33.281 -13.977 1 92.69 82 ASN B N 1
ATOM 1533 C CA . ASN B 1 82 ? 9.016 -32.812 -15.18 1 92.69 82 ASN B CA 1
ATOM 1534 C C . ASN B 1 82 ? 8.719 -31.312 -15.117 1 92.69 82 ASN B C 1
ATOM 1536 O O . ASN B 1 82 ? 8.805 -30.719 -14.047 1 92.69 82 ASN B O 1
ATOM 1540 N N . PRO B 1 83 ? 8.477 -30.719 -16.266 1 95.88 83 PRO B N 1
ATOM 1541 C CA . PRO B 1 83 ? 8.273 -29.281 -16.328 1 95.88 83 PRO B CA 1
ATOM 1542 C C . PRO B 1 83 ? 6.859 -28.859 -15.93 1 95.88 83 PRO B C 1
ATOM 1544 O O . PRO B 1 83 ? 6.16 -28.219 -16.703 1 95.88 83 PRO B O 1
ATOM 1547 N N . VAL B 1 84 ? 6.434 -29.312 -14.766 1 97.56 84 VAL B N 1
ATOM 1548 C CA . VAL B 1 84 ? 5.133 -28.969 -14.203 1 97.56 84 VAL B CA 1
ATOM 1549 C C . VAL B 1 84 ? 5.32 -28.188 -12.906 1 97.56 84 VAL B C 1
ATOM 1551 O O . VAL B 1 84 ? 6.168 -28.531 -12.078 1 97.56 84 VAL B O 1
ATOM 1554 N N . ILE B 1 85 ? 4.562 -27.125 -12.742 1 98.19 85 ILE B N 1
ATOM 1555 C CA . ILE B 1 85 ? 4.551 -26.328 -11.516 1 98.19 85 ILE B CA 1
ATOM 1556 C C . ILE B 1 85 ? 3.148 -26.328 -10.914 1 98.19 85 ILE B C 1
ATOM 1558 O O . ILE B 1 85 ? 2.188 -25.906 -11.562 1 98.19 85 ILE B O 1
ATOM 1562 N N . ARG B 1 86 ? 3.078 -26.797 -9.734 1 98.38 86 ARG B N 1
ATOM 1563 C CA . ARG B 1 86 ? 1.809 -26.75 -9.016 1 98.38 86 ARG B CA 1
ATOM 1564 C C . ARG B 1 86 ? 1.602 -25.406 -8.344 1 98.38 86 ARG B C 1
ATOM 1566 O O . ARG B 1 86 ? 2.5 -24.891 -7.676 1 98.38 86 ARG B O 1
ATOM 1573 N N . LEU B 1 87 ? 0.427 -24.781 -8.602 1 98.62 87 LEU B N 1
ATOM 1574 C CA . LEU B 1 87 ? 0.001 -23.578 -7.895 1 98.62 87 LEU B CA 1
ATOM 1575 C C . LEU B 1 87 ? -0.85 -23.938 -6.68 1 98.62 87 LEU B C 1
ATOM 1577 O O . LEU B 1 87 ? -1.932 -24.516 -6.82 1 98.62 87 LEU B O 1
ATOM 1581 N N . VAL B 1 88 ? -0.35 -23.531 -5.5 1 98.31 88 VAL B N 1
ATOM 1582 C CA . VAL B 1 88 ? -0.844 -24.141 -4.273 1 98.31 88 VAL B CA 1
ATOM 1583 C C . VAL B 1 88 ? -1.811 -23.188 -3.574 1 98.31 88 VAL B C 1
ATOM 1585 O O . VAL B 1 88 ? -2.965 -23.547 -3.318 1 98.31 88 VAL B O 1
ATOM 1588 N N . ARG B 1 89 ? -1.36 -22 -3.221 1 98.06 89 ARG B N 1
ATOM 1589 C CA . ARG B 1 89 ? -2.17 -21.062 -2.453 1 98.06 89 ARG B CA 1
ATOM 1590 C C . ARG B 1 89 ? -1.874 -19.625 -2.865 1 98.06 89 ARG B C 1
ATOM 1592 O O . ARG B 1 89 ? -0.792 -19.328 -3.375 1 98.06 89 ARG B O 1
ATOM 1599 N N . ILE B 1 90 ? -2.84 -18.75 -2.664 1 98.19 90 ILE B N 1
ATOM 1600 C CA . ILE B 1 90 ? -2.703 -17.297 -2.637 1 98.19 90 ILE B CA 1
ATOM 1601 C C . ILE B 1 90 ? -3.301 -16.734 -1.345 1 98.19 90 ILE B C 1
ATOM 1603 O O . ILE B 1 90 ? -4.402 -17.125 -0.95 1 98.19 90 ILE B O 1
ATOM 1607 N N . GLY B 1 91 ? -2.549 -15.875 -0.686 1 94.75 91 GLY B N 1
ATOM 1608 C CA . GLY B 1 91 ? -3.125 -15.258 0.501 1 94.75 91 GLY B CA 1
ATOM 1609 C C . GLY B 1 91 ? -2.135 -14.414 1.277 1 94.75 91 GLY B C 1
ATOM 1610 O O . GLY B 1 91 ? -0.946 -14.383 0.951 1 94.75 91 GLY B O 1
ATOM 1611 N N . GLY B 1 92 ? -2.652 -13.711 2.217 1 91.56 92 GLY B N 1
ATOM 1612 C CA . GLY B 1 92 ? -1.799 -12.953 3.119 1 91.56 92 GLY B CA 1
ATOM 1613 C C . GLY B 1 92 ? -1.084 -13.828 4.133 1 91.56 92 GLY B C 1
ATOM 1614 O O . GLY B 1 92 ? -1.386 -15.016 4.262 1 91.56 92 GLY B O 1
ATOM 1615 N N . HIS B 1 93 ? -0.16 -13.172 4.805 1 87.5 93 HIS B N 1
ATOM 1616 C CA . HIS B 1 93 ? 0.615 -13.906 5.801 1 87.5 93 HIS B CA 1
ATOM 1617 C C . HIS B 1 93 ? -0.29 -14.508 6.871 1 87.5 93 HIS B C 1
ATOM 1619 O O . HIS B 1 93 ? -0.108 -15.664 7.27 1 87.5 93 HIS B O 1
ATOM 1625 N N . ASP B 1 94 ? -1.277 -13.75 7.309 1 83.12 94 ASP B N 1
ATOM 1626 C CA . ASP B 1 94 ? -2.174 -14.219 8.359 1 83.12 94 ASP B CA 1
ATOM 1627 C C . ASP B 1 94 ? -2.988 -15.422 7.898 1 83.12 94 ASP B C 1
ATOM 1629 O O . ASP B 1 94 ? -3.234 -16.344 8.68 1 83.12 94 ASP B O 1
ATOM 1633 N N . GLU B 1 95 ? -3.406 -15.43 6.766 1 86.94 95 GLU B N 1
ATOM 1634 C CA . GLU B 1 95 ? -4.23 -16.5 6.203 1 86.94 95 GLU B CA 1
ATOM 1635 C C . GLU B 1 95 ? -3.41 -17.766 5.98 1 86.94 95 GLU B C 1
ATOM 1637 O O . GLU B 1 95 ? -3.895 -18.875 6.219 1 86.94 95 GLU B O 1
ATOM 1642 N N . LEU B 1 96 ? -2.215 -17.625 5.621 1 90.56 96 LEU B N 1
ATOM 1643 C CA . LEU B 1 96 ? -1.428 -18.766 5.18 1 90.56 96 LEU B CA 1
ATOM 1644 C C . LEU B 1 96 ? -0.618 -19.344 6.336 1 90.56 96 LEU B C 1
ATOM 1646 O O . LEU B 1 96 ? -0.376 -20.562 6.387 1 90.56 96 LEU B O 1
ATOM 1650 N N . PHE B 1 97 ? -0.186 -18.453 7.27 1 84.81 97 PHE B N 1
ATOM 1651 C CA . PHE B 1 97 ? 0.773 -18.969 8.242 1 84.81 97 PHE B CA 1
ATOM 1652 C C . PHE B 1 97 ? 0.204 -18.875 9.656 1 84.81 97 PHE B C 1
ATOM 1654 O O . PHE B 1 97 ? 0.754 -19.469 10.594 1 84.81 97 PHE B O 1
ATOM 1661 N N . HIS B 1 98 ? -0.637 -17.938 9.977 1 72.06 98 HIS B N 1
ATOM 1662 C CA . HIS B 1 98 ? -1.137 -17.844 11.344 1 72.06 98 HIS B CA 1
ATOM 1663 C C . HIS B 1 98 ? -2.49 -18.531 11.484 1 72.06 98 HIS B C 1
ATOM 1665 O O . HIS B 1 98 ? -3.043 -18.594 12.586 1 72.06 98 HIS B O 1
ATOM 1671 N N . GLY B 1 99 ? -3.203 -18.953 10.469 1 55.22 99 GLY B N 1
ATOM 1672 C CA . GLY B 1 99 ? -4.504 -19.547 10.758 1 55.22 99 GLY B CA 1
ATOM 1673 C C . GLY B 1 99 ? -4.445 -20.656 11.789 1 55.22 99 GLY B C 1
ATOM 1674 O O . GLY B 1 99 ? -3.5 -21.453 11.805 1 55.22 99 GLY B O 1
ATOM 1675 N N . SER B 1 100 ? -4.844 -20.344 12.953 1 42.41 100 SER B N 1
ATOM 1676 C CA . SER B 1 100 ? -5.125 -21.375 13.961 1 42.41 100 SER B CA 1
ATOM 1677 C C . SER B 1 100 ? -5.824 -22.578 13.344 1 42.41 100 SER B C 1
ATOM 1679 O O . SER B 1 100 ? -6.762 -22.422 12.555 1 42.41 100 SER B O 1
ATOM 1681 N N . LEU B 1 101 ? -5.152 -23.766 13.078 1 36.97 101 LEU B N 1
ATOM 1682 C CA . LEU B 1 101 ? -5.848 -25.047 12.945 1 36.97 101 LEU B CA 1
ATOM 1683 C C . LEU B 1 101 ? -7.086 -25.078 13.836 1 36.97 101 LEU B C 1
ATOM 1685 O O . LEU B 1 101 ? -6.988 -24.922 15.055 1 36.97 101 LEU B O 1
ATOM 1689 N N . ASN B 1 102 ? -8.156 -24.453 13.453 1 27.89 102 ASN B N 1
ATOM 1690 C CA . ASN B 1 102 ? -9.312 -25 14.156 1 27.89 102 ASN B CA 1
ATOM 1691 C C . ASN B 1 102 ? -9.375 -26.516 14.023 1 27.89 102 ASN B C 1
ATOM 1693 O O . ASN B 1 102 ? -9.133 -27.062 12.945 1 27.89 102 ASN B O 1
#

Solvent-accessible surface area (backbone atoms only — not comparable to full-atom values): 11099 Å² total; per-residue (Å²): 110,37,44,77,44,70,34,74,60,18,54,52,28,48,54,50,40,50,70,77,42,52,85,45,45,64,60,49,53,52,43,52,48,31,29,27,64,69,66,49,60,59,70,91,30,55,63,45,70,37,83,38,88,92,42,78,64,48,74,26,34,34,32,45,48,64,40,75,44,52,60,34,36,38,35,31,43,73,47,91,86,50,63,38,31,37,32,50,41,46,40,37,63,58,69,65,68,58,56,71,84,121,111,36,46,78,42,70,34,74,61,18,55,53,28,48,54,50,39,50,69,77,42,51,84,45,45,64,60,49,54,52,43,51,48,32,29,26,63,71,68,47,60,59,71,90,30,56,64,44,67,37,81,40,86,90,41,80,64,48,74,27,33,35,32,45,48,65,40,78,46,51,60,34,36,39,34,31,42,73,46,93,86,48,64,39,31,37,33,49,41,47,40,36,64,60,67,64,70,56,57,70,83,122